Protein AF-A0A8H7VFT2-F1 (afdb_monomer_lite)

Secondary structure (DSSP, 8-state):
---BPPSS--EEEE-------SS---PPPPEEEEEEESB--TT------SS-EE----HHHHHHHHHTT-HHHHHHHHHHHHHHSSPPTT---SEEEEEEGGGPPPEEE-SS-TT-EEEGGGHHHHHHHTT---B--EEEEEE-SHHHHHHHHHHHHHHHHTT---SS-EEEEEETTT---HHHHHHHHHHHHTTTPEEEEEPS---S--S-STTTT----EEEES-SSSIIIIIHHH---TT-EEEE--HHHHHHHHHH-BTT--TTT-EEE-TTSPEEE-

pLDDT: mean 74.73, std 19.16, range [30.73, 96.12]

Radius of gyration: 21.14 Å; chains: 1; bounding box: 62×44×58 Å

Structure (mmCIF, N/CA/C/O backbone):
data_AF-A0A8H7VFT2-F1
#
_entry.id   AF-A0A8H7VFT2-F1
#
loop_
_atom_site.group_PDB
_atom_site.id
_atom_site.type_symbol
_atom_site.label_atom_id
_atom_site.label_alt_id
_atom_site.label_comp_id
_atom_site.label_asym_id
_atom_site.label_entity_id
_atom_site.label_seq_id
_atom_site.pdbx_PDB_ins_code
_atom_site.Cartn_x
_atom_site.Cartn_y
_atom_site.Cartn_z
_atom_site.occupancy
_atom_site.B_iso_or_equiv
_atom_site.auth_seq_id
_atom_site.auth_comp_id
_atom_site.auth_asym_id
_atom_site.auth_atom_id
_atom_site.pdbx_PDB_model_num
ATOM 1 N N . MET A 1 1 ? -0.793 7.544 -10.278 1.00 34.00 1 MET A N 1
ATOM 2 C CA . MET A 1 1 ? 0.253 7.030 -11.181 1.00 34.00 1 MET A CA 1
ATOM 3 C C . MET A 1 1 ? -0.091 5.576 -11.449 1.00 34.00 1 MET A C 1
ATOM 5 O O . MET A 1 1 ? -0.007 4.778 -10.522 1.00 34.00 1 MET A O 1
ATOM 9 N N . SER A 1 2 ? -0.636 5.285 -12.629 1.00 32.16 2 SER A N 1
ATOM 10 C CA . SER A 1 2 ? -0.950 3.928 -13.083 1.00 32.16 2 SER A CA 1
ATOM 11 C C . SER A 1 2 ? 0.337 3.267 -13.574 1.00 32.16 2 SER A C 1
ATOM 13 O O . SER A 1 2 ? 1.076 3.855 -14.363 1.00 32.16 2 SER A O 1
ATOM 15 N N . LEU A 1 3 ? 0.631 2.059 -13.094 1.00 40.06 3 LEU A N 1
ATOM 16 C CA . LEU A 1 3 ? 1.537 1.169 -13.814 1.00 40.06 3 LEU A CA 1
ATOM 17 C C . LEU A 1 3 ? 0.766 0.677 -15.033 1.00 40.06 3 LEU A C 1
ATOM 19 O O . LEU A 1 3 ? -0.214 -0.055 -14.888 1.00 40.06 3 LEU A O 1
ATOM 23 N N . GLN A 1 4 ? 1.164 1.148 -16.207 1.00 36.81 4 GLN A N 1
ATOM 24 C CA . GLN A 1 4 ? 0.699 0.592 -17.466 1.00 36.81 4 GLN A CA 1
ATOM 25 C C . GLN A 1 4 ? 1.713 -0.465 -17.885 1.00 36.81 4 GLN A C 1
ATOM 27 O O . GLN A 1 4 ? 2.907 -0.166 -17.920 1.00 36.81 4 GLN A O 1
ATOM 32 N N . ALA A 1 5 ? 1.256 -1.691 -18.149 1.00 38.59 5 ALA A N 1
ATOM 33 C CA . ALA A 1 5 ? 2.103 -2.666 -18.814 1.00 38.59 5 ALA A CA 1
ATOM 34 C C . ALA A 1 5 ? 2.487 -2.112 -20.188 1.00 38.59 5 ALA A C 1
ATOM 36 O O . ALA A 1 5 ? 1.622 -1.725 -20.974 1.00 38.59 5 ALA A O 1
ATOM 37 N N . THR A 1 6 ? 3.783 -2.048 -20.453 1.00 39.72 6 THR A N 1
ATOM 38 C CA . THR A 1 6 ? 4.303 -2.085 -21.815 1.00 39.72 6 THR A CA 1
ATOM 39 C C . THR A 1 6 ? 4.503 -3.559 -22.171 1.00 39.72 6 THR A C 1
ATOM 41 O O . THR A 1 6 ? 4.786 -4.362 -21.286 1.00 39.72 6 THR A O 1
ATOM 44 N N . ASP A 1 7 ? 4.371 -3.938 -23.444 1.00 35.84 7 ASP A N 1
ATOM 45 C CA . ASP A 1 7 ? 4.526 -5.331 -23.923 1.00 35.84 7 ASP A CA 1
ATOM 46 C C . ASP A 1 7 ? 5.945 -5.922 -23.729 1.00 35.84 7 ASP A C 1
ATOM 48 O O . ASP A 1 7 ? 6.253 -7.022 -24.194 1.00 35.84 7 ASP A O 1
ATOM 52 N N . ASN A 1 8 ? 6.819 -5.216 -23.010 1.00 41.53 8 ASN A N 1
ATOM 53 C CA . ASN A 1 8 ? 8.185 -5.618 -22.723 1.00 41.53 8 ASN A CA 1
ATOM 54 C C . ASN A 1 8 ? 8.254 -6.309 -21.361 1.00 41.53 8 ASN A C 1
ATOM 56 O O . ASN A 1 8 ? 7.542 -5.961 -20.430 1.00 41.53 8 ASN A O 1
ATOM 60 N N . ILE A 1 9 ? 9.117 -7.312 -21.240 1.00 41.84 9 ILE A N 1
ATOM 61 C CA . ILE A 1 9 ? 9.324 -8.092 -20.014 1.00 41.84 9 ILE A CA 1
ATOM 62 C C . ILE A 1 9 ? 9.858 -7.159 -18.916 1.00 41.84 9 ILE A C 1
ATOM 64 O O . ILE A 1 9 ? 10.846 -6.459 -19.124 1.00 41.84 9 ILE A O 1
ATOM 68 N N . ILE A 1 10 ? 9.181 -7.116 -17.763 1.00 55.03 10 ILE A N 1
ATOM 69 C CA . ILE A 1 10 ? 9.343 -6.038 -16.767 1.00 55.03 10 ILE A CA 1
ATOM 70 C C . ILE A 1 10 ? 10.197 -6.475 -15.563 1.00 55.03 10 ILE A C 1
ATOM 72 O O . ILE A 1 10 ? 10.539 -5.651 -14.725 1.00 55.03 10 ILE A O 1
ATOM 76 N N . GLY A 1 11 ? 10.617 -7.736 -15.473 1.00 45.38 11 GLY A N 1
ATOM 77 C CA . GLY A 1 11 ? 11.453 -8.191 -14.363 1.00 45.38 11 GLY A CA 1
ATOM 78 C C . GLY A 1 11 ? 12.382 -9.327 -14.746 1.00 45.38 11 GLY A C 1
ATOM 79 O O . GLY A 1 11 ? 11.899 -10.380 -15.156 1.00 45.38 11 GLY A O 1
ATOM 80 N N . THR A 1 12 ? 13.687 -9.129 -14.554 1.00 46.47 12 THR A N 1
ATOM 81 C CA . THR A 1 12 ? 14.663 -10.222 -14.432 1.00 46.47 12 THR A CA 1
ATOM 82 C C . THR A 1 12 ? 14.981 -10.419 -12.957 1.00 46.47 12 THR A C 1
ATOM 84 O O . THR A 1 12 ? 15.466 -9.492 -12.305 1.00 46.47 12 THR A O 1
ATOM 87 N N . PHE A 1 13 ? 14.733 -11.617 -12.432 1.00 50.97 13 PHE A N 1
ATOM 88 C CA . PHE A 1 13 ? 15.194 -12.002 -11.097 1.00 50.97 13 PHE A CA 1
ATOM 89 C C . PHE A 1 13 ? 16.594 -12.592 -11.190 1.00 50.97 13 PHE A C 1
ATOM 91 O O . PHE A 1 13 ? 16.805 -13.551 -11.931 1.00 50.97 13 PHE A O 1
ATOM 98 N N . LEU A 1 14 ? 17.529 -12.035 -10.421 1.00 40.97 14 LEU A N 1
ATOM 99 C CA . LEU A 1 14 ? 18.865 -12.599 -10.257 1.00 40.97 14 LEU A CA 1
ATOM 100 C C . LEU A 1 14 ? 18.900 -13.401 -8.956 1.00 40.97 14 LEU A C 1
ATOM 102 O O . LEU A 1 14 ? 18.839 -12.842 -7.862 1.00 40.97 14 LEU A O 1
ATOM 106 N N . SER A 1 15 ? 18.999 -14.723 -9.072 1.00 38.75 15 SER A N 1
ATOM 107 C CA . SER A 1 15 ? 19.351 -15.588 -7.946 1.00 38.75 15 SER A CA 1
ATOM 108 C C . SER A 1 15 ? 20.876 -15.585 -7.816 1.00 38.75 15 SER A C 1
ATOM 110 O O . SER A 1 15 ? 21.554 -16.344 -8.509 1.00 38.75 15 SER A O 1
ATOM 112 N N . THR A 1 16 ? 21.425 -14.742 -6.945 1.00 38.25 16 THR A N 1
ATOM 113 C CA . THR A 1 16 ? 22.833 -14.842 -6.536 1.00 38.25 16 THR A CA 1
ATOM 114 C C . THR A 1 16 ? 22.934 -14.730 -5.023 1.00 38.25 16 THR A C 1
ATOM 116 O O . THR A 1 16 ? 22.637 -13.678 -4.457 1.00 38.25 16 THR A O 1
ATOM 119 N N . GLU A 1 17 ? 23.389 -15.800 -4.372 1.00 36.09 17 GLU A N 1
ATOM 120 C CA . GLU A 1 17 ? 23.994 -15.724 -3.042 1.00 36.09 17 GLU A CA 1
ATOM 121 C C . GLU A 1 17 ? 25.297 -14.922 -3.168 1.00 36.09 17 GLU A C 1
ATOM 123 O O . GLU A 1 17 ? 26.368 -15.472 -3.409 1.00 36.09 17 GLU A O 1
ATOM 128 N N . ALA A 1 18 ? 25.215 -13.596 -3.078 1.00 36.22 18 ALA A N 1
ATOM 129 C CA . ALA A 1 18 ? 26.402 -12.754 -3.036 1.00 36.22 18 ALA A CA 1
ATOM 130 C C . ALA A 1 18 ? 26.951 -12.754 -1.601 1.00 36.22 18 ALA A C 1
ATOM 132 O O . ALA A 1 18 ? 26.565 -11.925 -0.777 1.00 36.22 18 ALA A O 1
ATOM 133 N N . LYS A 1 19 ? 27.835 -13.709 -1.286 1.00 34.19 19 LYS A N 1
ATOM 134 C CA . LYS A 1 19 ? 28.824 -13.506 -0.217 1.00 34.19 19 LYS A CA 1
ATOM 135 C C . LYS A 1 19 ? 29.907 -12.560 -0.737 1.00 34.19 19 LYS A C 1
ATOM 137 O O . LYS A 1 19 ? 30.167 -12.520 -1.935 1.00 34.19 19 LYS A O 1
ATOM 142 N N . GLU A 1 20 ? 30.444 -11.756 0.176 1.00 36.47 20 GLU A N 1
ATOM 143 C CA . GLU A 1 20 ? 31.407 -10.674 -0.050 1.00 36.47 20 GLU A CA 1
ATOM 144 C C . GLU A 1 20 ? 32.405 -10.969 -1.177 1.00 36.47 20 GLU A C 1
ATOM 146 O O . GLU A 1 20 ? 33.045 -12.016 -1.204 1.00 36.47 20 GLU A O 1
ATOM 151 N N . ALA A 1 21 ? 32.522 -10.019 -2.106 1.00 38.38 21 ALA A N 1
ATOM 152 C CA . ALA A 1 21 ? 33.364 -10.120 -3.286 1.00 38.38 21 ALA A CA 1
ATOM 153 C C . ALA A 1 21 ? 34.857 -10.197 -2.921 1.00 38.38 21 ALA A C 1
ATOM 155 O O . ALA A 1 21 ? 35.559 -9.189 -2.849 1.00 38.38 21 ALA A O 1
ATOM 156 N N . THR A 1 22 ? 35.360 -11.413 -2.745 1.00 41.16 22 THR A N 1
ATOM 157 C CA . THR A 1 22 ? 36.689 -11.800 -3.221 1.00 41.16 22 THR A CA 1
ATOM 158 C C . THR A 1 22 ? 36.566 -12.232 -4.689 1.00 41.16 22 THR A C 1
ATOM 160 O O . THR A 1 22 ? 35.465 -12.471 -5.173 1.00 41.16 22 THR A O 1
ATOM 163 N N . ASN A 1 23 ? 37.682 -12.273 -5.427 1.00 50.78 23 ASN A N 1
ATOM 164 C CA . ASN A 1 23 ? 37.809 -12.611 -6.862 1.00 50.78 23 ASN A CA 1
ATOM 165 C C . ASN A 1 23 ? 37.340 -14.043 -7.247 1.00 50.78 23 ASN A C 1
ATOM 167 O O . ASN A 1 23 ? 37.914 -14.679 -8.131 1.00 50.78 23 ASN A O 1
ATOM 171 N N . GLU A 1 24 ? 36.333 -14.591 -6.576 1.00 52.06 24 GLU A N 1
ATOM 172 C CA . GLU A 1 24 ? 35.789 -15.914 -6.829 1.00 52.06 24 GLU A CA 1
ATOM 173 C C . GLU A 1 24 ? 34.713 -15.868 -7.916 1.00 52.06 24 GLU A C 1
ATOM 175 O O . GLU A 1 24 ? 33.915 -14.937 -8.033 1.00 52.06 24 GLU A O 1
ATOM 180 N N . SER A 1 25 ? 34.742 -16.896 -8.760 1.00 56.69 25 SER A N 1
ATOM 181 C CA . SER A 1 25 ? 33.876 -17.087 -9.915 1.00 56.69 25 SER A CA 1
ATOM 182 C C . SER A 1 25 ? 32.397 -16.988 -9.538 1.00 56.69 25 SER A C 1
ATOM 184 O O . SER A 1 25 ? 31.840 -17.909 -8.940 1.00 56.69 25 SER A O 1
ATOM 186 N N . ILE A 1 26 ? 31.748 -15.897 -9.940 1.00 63.66 26 ILE A N 1
ATOM 187 C CA . ILE A 1 26 ? 30.292 -15.775 -9.883 1.00 63.66 26 ILE A CA 1
ATOM 188 C C . ILE A 1 26 ? 29.723 -16.780 -10.888 1.00 63.66 26 ILE A C 1
ATOM 190 O O . ILE A 1 26 ? 29.953 -16.660 -12.093 1.00 63.66 26 ILE A O 1
ATOM 194 N N . LEU A 1 27 ? 29.009 -17.797 -10.397 1.00 71.00 27 LEU A N 1
ATOM 195 C CA . LEU A 1 27 ? 28.239 -18.685 -11.266 1.00 71.00 27 LEU A CA 1
ATOM 196 C C . LEU A 1 27 ? 27.225 -17.843 -12.058 1.00 71.00 27 LEU A C 1
ATOM 198 O O . LEU A 1 27 ? 26.608 -16.949 -11.470 1.00 71.00 27 LEU A O 1
ATOM 202 N N . PRO A 1 28 ? 27.034 -18.102 -13.365 1.00 74.62 28 PRO A N 1
ATOM 203 C CA . PRO A 1 28 ? 26.073 -17.350 -14.157 1.00 74.62 28 PRO A CA 1
ATOM 204 C C . PRO A 1 28 ? 24.682 -17.466 -13.513 1.00 74.62 28 PRO A C 1
ATOM 206 O O . PRO A 1 28 ? 24.236 -18.581 -13.218 1.00 74.62 28 PRO A O 1
ATOM 209 N N . PRO A 1 29 ? 24.004 -16.336 -13.249 1.00 77.88 29 PRO A N 1
ATOM 210 C CA . PRO A 1 29 ? 22.706 -16.359 -12.602 1.00 77.88 29 PRO A CA 1
ATOM 211 C C . PRO A 1 29 ? 21.671 -16.972 -13.540 1.00 77.88 29 PRO A C 1
ATOM 213 O O . PRO A 1 29 ? 21.677 -16.712 -14.742 1.00 77.88 29 PRO A O 1
ATOM 216 N N . LYS A 1 30 ? 20.734 -17.730 -12.969 1.00 82.44 30 LYS A N 1
ATOM 217 C CA . LYS A 1 30 ? 19.484 -18.031 -13.667 1.00 82.44 30 LYS A CA 1
ATOM 218 C C . LYS A 1 30 ? 18.644 -16.763 -13.762 1.00 82.44 30 LYS A C 1
ATOM 220 O O . LYS A 1 30 ? 18.561 -16.009 -12.790 1.00 82.44 30 LYS A O 1
ATOM 225 N N . ILE A 1 31 ? 18.012 -16.565 -14.909 1.00 82.81 31 ILE A N 1
ATOM 226 C CA . ILE A 1 31 ? 17.216 -15.394 -15.257 1.00 82.81 31 ILE A CA 1
ATOM 227 C C . ILE A 1 31 ? 15.762 -15.841 -15.406 1.00 82.81 31 ILE A C 1
ATOM 229 O O . ILE A 1 31 ? 15.384 -16.508 -16.369 1.00 82.81 31 ILE A O 1
ATOM 233 N N . ILE A 1 32 ? 14.926 -15.445 -14.447 1.00 85.69 32 ILE A N 1
ATOM 234 C CA . ILE A 1 32 ? 13.471 -15.611 -14.544 1.00 85.69 32 ILE A CA 1
ATOM 235 C C . ILE A 1 32 ? 12.892 -14.329 -15.130 1.00 85.69 32 ILE A C 1
ATOM 237 O O . ILE A 1 32 ? 13.068 -13.260 -14.542 1.00 85.69 32 ILE A O 1
ATOM 241 N N . GLY A 1 33 ? 12.202 -14.447 -16.262 1.00 86.06 33 GLY A N 1
ATOM 242 C CA . GLY A 1 33 ? 11.472 -13.358 -16.894 1.00 86.06 33 GLY A CA 1
ATOM 243 C C . GLY A 1 33 ? 10.053 -13.269 -16.350 1.00 86.06 33 GLY A C 1
ATOM 244 O O . GLY A 1 33 ? 9.342 -14.272 -16.289 1.00 86.06 33 GLY A O 1
ATOM 245 N N . VAL A 1 34 ? 9.615 -12.067 -15.983 1.00 86.38 34 VAL A N 1
ATOM 246 C CA . VAL A 1 34 ? 8.211 -11.796 -15.651 1.00 86.38 34 VAL A CA 1
ATOM 247 C C . VAL A 1 34 ? 7.618 -10.818 -16.652 1.00 86.38 34 VAL A C 1
ATOM 249 O O . VAL A 1 34 ? 8.025 -9.656 -16.733 1.00 86.38 34 VAL A O 1
ATOM 252 N N . ARG A 1 35 ? 6.639 -11.295 -17.421 1.00 84.88 35 ARG A N 1
ATOM 253 C CA . ARG A 1 35 ? 5.872 -10.494 -18.373 1.00 84.88 35 ARG A CA 1
ATOM 254 C C . ARG A 1 35 ? 4.571 -10.051 -17.717 1.00 84.88 35 ARG A C 1
ATOM 256 O O . ARG A 1 35 ? 3.787 -10.878 -17.258 1.00 84.88 35 ARG A O 1
ATOM 263 N N . LEU A 1 36 ? 4.357 -8.742 -17.651 1.00 86.12 36 LEU A N 1
ATOM 264 C CA . LEU A 1 36 ? 3.150 -8.155 -17.077 1.00 86.12 36 LEU A CA 1
ATOM 265 C C . LEU A 1 36 ? 2.211 -7.742 -18.211 1.00 86.12 36 LEU A C 1
ATOM 267 O O . LEU A 1 36 ? 2.645 -7.101 -19.160 1.00 86.12 36 LEU A O 1
ATOM 271 N N . HIS A 1 37 ? 0.931 -8.071 -18.091 1.00 84.75 37 HIS A N 1
ATOM 272 C CA . HIS A 1 37 ? -0.116 -7.696 -19.038 1.00 84.75 37 HIS A CA 1
ATOM 273 C C . HIS A 1 37 ? -1.197 -6.869 -18.336 1.00 84.75 37 HIS A C 1
ATOM 275 O O . HIS A 1 37 ? -1.487 -7.087 -17.161 1.00 84.75 37 HIS A O 1
ATOM 281 N N . GLY A 1 38 ? -1.833 -5.936 -19.047 1.00 86.69 38 GLY A N 1
ATOM 282 C CA . GLY A 1 38 ? -2.921 -5.117 -18.498 1.00 86.69 38 GLY A CA 1
ATOM 283 C C . GLY A 1 38 ? -2.446 -3.970 -17.598 1.00 86.69 38 GLY A C 1
ATOM 284 O O . GLY A 1 38 ? -1.346 -3.446 -17.761 1.00 86.69 38 GLY A O 1
ATOM 285 N N . GLN A 1 39 ? -3.298 -3.512 -16.678 1.00 80.75 39 GLN A N 1
ATOM 286 C CA . GLN A 1 39 ? -2.996 -2.376 -15.800 1.00 80.75 39 GLN A CA 1
ATOM 287 C C . GLN A 1 39 ? -3.528 -2.625 -14.390 1.00 80.75 39 GLN A C 1
ATOM 289 O O . GLN A 1 39 ? -4.610 -3.175 -14.202 1.00 80.75 39 GLN A O 1
ATOM 294 N N . LEU A 1 40 ? -2.783 -2.171 -13.382 1.00 79.25 40 LEU A N 1
ATOM 295 C CA . LEU A 1 40 ? -3.302 -2.155 -12.016 1.00 79.25 40 LEU A CA 1
ATOM 296 C C . LEU A 1 40 ? -4.446 -1.143 -11.906 1.00 79.25 40 LEU A C 1
ATOM 298 O O . LEU A 1 40 ? -4.341 -0.019 -12.405 1.00 79.25 40 LEU A O 1
ATOM 302 N N . SER A 1 41 ? -5.516 -1.520 -11.209 1.00 76.56 41 SER A N 1
ATOM 303 C CA . SER A 1 41 ? -6.694 -0.673 -11.015 1.00 76.56 41 SER A CA 1
ATOM 304 C C . SER A 1 41 ? -7.223 -0.731 -9.578 1.00 76.56 41 SER A C 1
ATOM 306 O O . SER A 1 41 ? -6.870 -1.611 -8.790 1.00 76.56 41 SER A O 1
ATOM 308 N N . GLY A 1 42 ? -8.053 0.252 -9.219 1.00 81.38 42 GLY A N 1
ATOM 309 C CA . GLY A 1 42 ? -8.715 0.319 -7.915 1.00 81.38 42 GLY A CA 1
ATOM 310 C C . GLY A 1 42 ? -7.743 0.415 -6.734 1.00 81.38 42 GLY A C 1
ATOM 311 O O . GLY A 1 42 ? -6.897 1.309 -6.679 1.00 81.38 42 GLY A O 1
ATOM 312 N N . TRP A 1 43 ? -7.905 -0.504 -5.781 1.00 79.19 43 TRP A N 1
ATOM 313 C CA . TRP A 1 43 ? -7.132 -0.585 -4.536 1.00 79.19 43 TRP A CA 1
ATOM 314 C C . TRP A 1 43 ? -5.840 -1.393 -4.661 1.00 79.19 43 TRP A C 1
ATOM 316 O O . TRP A 1 43 ? -5.100 -1.521 -3.686 1.00 79.19 43 TRP A O 1
ATOM 326 N N . THR A 1 44 ? -5.564 -1.967 -5.832 1.00 78.25 44 THR A N 1
ATOM 327 C CA . THR A 1 44 ? -4.385 -2.805 -6.021 1.00 78.25 44 THR A CA 1
ATOM 328 C C . THR A 1 44 ? -3.145 -1.937 -6.181 1.00 78.25 44 THR A C 1
ATOM 330 O O . THR A 1 44 ? -3.086 -1.036 -7.020 1.00 78.25 44 THR A O 1
ATOM 333 N N . THR A 1 45 ? -2.122 -2.223 -5.379 1.00 70.62 45 THR A N 1
ATOM 334 C CA . THR A 1 45 ? -0.891 -1.437 -5.351 1.00 70.62 45 THR A CA 1
ATOM 335 C C . THR A 1 45 ? 0.339 -2.315 -5.488 1.00 70.62 45 THR A C 1
ATOM 337 O O . THR A 1 45 ? 0.377 -3.384 -4.878 1.00 70.62 45 THR A O 1
ATOM 340 N N . PRO A 1 46 ? 1.382 -1.847 -6.191 1.00 69.00 46 PRO A N 1
ATOM 341 C CA . PRO A 1 46 ? 2.669 -2.522 -6.182 1.00 69.00 46 PRO A CA 1
ATOM 342 C C . PRO A 1 46 ? 3.214 -2.538 -4.760 1.00 69.00 46 PRO A C 1
ATOM 344 O O . PRO A 1 46 ? 3.299 -1.490 -4.118 1.00 69.00 46 PRO A O 1
ATOM 347 N N . LYS A 1 47 ? 3.596 -3.719 -4.288 1.00 63.41 47 LYS A N 1
ATOM 348 C CA . LYS A 1 47 ? 4.351 -3.888 -3.054 1.00 63.41 47 LYS A CA 1
ATOM 349 C C . LYS A 1 47 ? 5.571 -4.732 -3.382 1.00 63.41 47 LYS A C 1
ATOM 351 O O . LYS A 1 47 ? 5.432 -5.833 -3.906 1.00 63.41 47 LYS A O 1
ATOM 356 N N . GLY A 1 48 ? 6.755 -4.173 -3.156 1.00 50.72 48 GLY A N 1
ATOM 357 C CA . GLY A 1 48 ? 8.007 -4.877 -3.397 1.00 50.72 48 GLY A CA 1
ATOM 358 C C . GLY A 1 48 ? 8.279 -5.881 -2.283 1.00 50.72 48 GLY A C 1
ATOM 359 O O . GLY A 1 48 ? 8.144 -5.547 -1.107 1.00 50.72 48 GLY A O 1
ATOM 360 N N . ASN A 1 49 ? 8.694 -7.085 -2.661 1.00 45.12 49 ASN A N 1
ATOM 361 C CA . ASN A 1 49 ? 9.436 -7.973 -1.772 1.00 45.12 49 ASN A CA 1
ATOM 362 C C . ASN A 1 49 ? 10.933 -7.756 -2.047 1.00 45.12 49 ASN A C 1
ATOM 364 O O . ASN A 1 49 ? 11.299 -7.425 -3.174 1.00 45.12 49 ASN A O 1
ATOM 368 N N . ASN A 1 50 ? 11.786 -7.927 -1.033 1.00 44.69 50 ASN A N 1
ATOM 369 C CA . ASN A 1 50 ? 13.241 -7.719 -1.103 1.00 44.69 50 ASN A CA 1
ATOM 370 C C . ASN A 1 50 ? 13.942 -8.800 -1.949 1.00 44.69 50 ASN A C 1
ATOM 372 O O . ASN A 1 50 ? 14.718 -9.598 -1.432 1.00 44.69 50 ASN A O 1
ATOM 376 N N . ILE A 1 51 ? 13.648 -8.854 -3.244 1.00 50.78 51 ILE A N 1
ATOM 377 C CA . ILE A 1 51 ? 14.360 -9.687 -4.209 1.00 50.78 51 ILE A CA 1
ATOM 378 C C . ILE A 1 51 ? 14.987 -8.750 -5.238 1.00 50.78 51 ILE A C 1
ATOM 380 O O . ILE A 1 51 ? 14.341 -7.807 -5.697 1.00 50.78 51 ILE A O 1
ATOM 384 N N . SER A 1 52 ? 16.248 -9.001 -5.589 1.00 60.91 52 SER A N 1
ATOM 385 C CA . SER A 1 52 ? 16.956 -8.268 -6.638 1.00 60.91 52 SER A CA 1
ATOM 386 C C . SER A 1 52 ? 16.251 -8.468 -7.981 1.00 60.91 52 SER A C 1
ATOM 388 O O . SER A 1 52 ? 16.371 -9.523 -8.608 1.00 60.91 52 SER A O 1
ATOM 390 N N . ALA A 1 53 ? 15.497 -7.452 -8.397 1.00 70.12 53 ALA A N 1
ATOM 391 C CA . ALA A 1 53 ? 14.757 -7.413 -9.650 1.00 70.12 53 ALA A CA 1
ATOM 392 C C . ALA A 1 53 ? 15.260 -6.256 -10.520 1.00 70.12 53 ALA A C 1
ATOM 394 O O . ALA A 1 53 ? 15.440 -5.136 -10.040 1.00 70.12 53 ALA A O 1
ATOM 395 N N . LEU A 1 54 ? 15.473 -6.532 -11.805 1.00 81.62 54 LEU A N 1
ATOM 396 C CA . LEU A 1 54 ? 15.835 -5.530 -12.806 1.00 81.62 54 LEU A CA 1
ATOM 397 C C . LEU A 1 54 ? 14.614 -5.169 -13.647 1.00 81.62 54 LEU A C 1
ATOM 399 O O . LEU A 1 54 ? 13.971 -6.058 -14.202 1.00 81.62 54 LEU A O 1
ATOM 403 N N . PHE A 1 55 ? 14.345 -3.871 -13.760 1.00 84.62 55 PHE A N 1
ATOM 40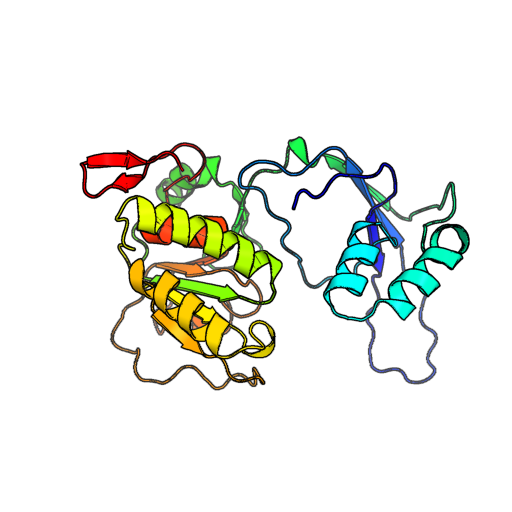4 C CA . PHE A 1 55 ? 13.292 -3.308 -14.600 1.00 84.62 55 PHE A CA 1
ATOM 405 C C . PHE A 1 55 ? 13.940 -2.563 -15.775 1.00 84.62 55 PHE A C 1
ATOM 407 O O . PHE A 1 55 ? 14.910 -1.831 -15.544 1.00 84.62 55 PHE A O 1
ATOM 414 N N . PRO A 1 56 ? 13.437 -2.716 -17.014 1.00 87.00 56 PRO A N 1
ATOM 415 C CA . PRO A 1 56 ? 13.966 -1.988 -18.160 1.00 87.00 56 PRO A CA 1
ATOM 416 C C . PRO A 1 56 ? 13.796 -0.476 -17.981 1.00 87.00 56 PRO A C 1
ATOM 418 O O . PRO A 1 56 ? 12.941 0.002 -17.226 1.00 87.00 56 PRO A O 1
ATOM 421 N N . PHE A 1 57 ? 14.608 0.300 -18.696 1.00 88.88 57 PHE A N 1
ATOM 422 C CA . PHE A 1 57 ? 14.434 1.747 -18.710 1.00 88.88 57 PHE A CA 1
ATOM 423 C C . PHE A 1 57 ? 13.107 2.102 -19.391 1.00 88.88 57 PHE A C 1
ATOM 425 O O . PHE A 1 57 ? 12.785 1.593 -20.456 1.00 88.88 57 PHE A O 1
ATOM 432 N N . THR A 1 58 ? 12.312 2.971 -18.778 1.00 89.88 58 THR A N 1
ATOM 433 C CA . THR A 1 58 ? 11.015 3.397 -19.325 1.00 89.88 58 THR A CA 1
ATOM 434 C C . THR A 1 58 ? 10.854 4.904 -19.187 1.00 89.88 58 THR A C 1
ATOM 436 O O . THR A 1 58 ? 11.592 5.553 -18.438 1.00 89.88 58 THR A O 1
ATOM 439 N N . ASP A 1 59 ? 9.819 5.464 -19.813 1.00 89.25 59 ASP A N 1
ATOM 440 C CA . ASP A 1 59 ? 9.421 6.860 -19.601 1.00 89.25 59 ASP A CA 1
ATOM 441 C C . ASP A 1 59 ? 9.150 7.170 -18.122 1.00 89.25 59 ASP A C 1
ATOM 443 O O . ASP A 1 59 ? 9.376 8.289 -17.657 1.00 89.25 59 ASP A O 1
ATOM 447 N N . GLN A 1 60 ? 8.692 6.185 -17.340 1.00 85.50 60 GLN A N 1
ATOM 448 C CA . GLN A 1 60 ? 8.521 6.355 -15.896 1.00 85.50 60 GLN A CA 1
ATOM 449 C C . GLN A 1 60 ? 9.873 6.535 -15.197 1.00 85.50 60 GLN A C 1
ATOM 451 O O . GLN A 1 60 ? 10.008 7.436 -14.367 1.00 85.50 60 GLN A O 1
ATOM 456 N N . THR A 1 61 ? 10.883 5.747 -15.577 1.00 87.88 61 THR A N 1
ATOM 457 C CA . THR A 1 61 ? 12.265 5.897 -15.096 1.00 87.88 61 THR A CA 1
ATOM 458 C C . THR A 1 61 ? 12.832 7.265 -15.480 1.00 87.88 61 THR A C 1
ATOM 460 O O . THR A 1 61 ? 13.376 7.967 -14.626 1.00 87.88 61 THR A O 1
ATOM 463 N N . PHE A 1 62 ? 12.640 7.699 -16.730 1.00 91.31 62 PHE A N 1
ATOM 464 C CA . PHE A 1 62 ? 13.058 9.022 -17.203 1.00 91.31 62 PHE A CA 1
ATOM 465 C C . PHE A 1 62 ? 12.429 10.157 -16.379 1.00 91.31 62 PHE A C 1
ATOM 467 O O . PHE A 1 62 ? 13.127 11.047 -15.880 1.00 91.31 62 PHE A O 1
ATOM 474 N N . ASN A 1 63 ? 11.108 10.110 -16.189 1.00 87.69 63 ASN A N 1
ATOM 475 C CA . ASN A 1 63 ? 10.367 11.110 -15.423 1.00 87.69 63 ASN A CA 1
ATOM 476 C C . ASN A 1 63 ? 10.789 11.125 -13.947 1.00 87.69 63 ASN A C 1
ATOM 478 O O . ASN A 1 63 ? 10.938 12.193 -13.346 1.00 87.69 63 ASN A O 1
ATOM 482 N N . TYR A 1 64 ? 11.036 9.954 -13.359 1.00 85.50 64 TYR A N 1
ATOM 483 C CA . TYR A 1 64 ? 11.538 9.843 -11.994 1.00 85.50 64 TYR A CA 1
ATOM 484 C C . TYR A 1 64 ? 12.922 10.498 -11.838 1.00 85.50 64 TYR A C 1
ATOM 486 O O . TYR A 1 64 ? 13.126 11.321 -10.942 1.00 85.50 64 TYR A O 1
ATOM 494 N N . LEU A 1 65 ? 13.861 10.220 -12.747 1.00 89.38 65 LEU A N 1
ATOM 495 C CA . LEU A 1 65 ? 15.188 10.844 -12.730 1.00 89.38 65 LEU A CA 1
ATOM 496 C C . LEU A 1 65 ? 15.108 12.368 -12.910 1.00 89.38 65 LEU A C 1
ATOM 498 O O . LEU A 1 65 ? 15.766 13.115 -12.187 1.00 89.38 65 LEU A O 1
ATOM 502 N N . CYS A 1 66 ? 14.246 12.858 -13.803 1.00 88.12 66 CYS A N 1
ATOM 503 C CA . CYS A 1 66 ? 14.041 14.297 -13.978 1.00 88.12 66 CYS A CA 1
ATOM 504 C C . CYS A 1 66 ? 13.485 14.971 -12.714 1.00 88.12 66 CYS A C 1
ATOM 506 O O . CYS A 1 66 ? 13.977 16.024 -12.308 1.00 88.12 66 CYS A O 1
ATOM 508 N N . THR A 1 67 ? 12.479 14.369 -12.075 1.00 82.38 67 THR A N 1
ATOM 509 C CA . THR A 1 67 ? 11.825 14.941 -10.881 1.00 82.38 67 THR A CA 1
ATOM 510 C C . THR A 1 67 ? 12.697 14.884 -9.627 1.00 82.38 67 THR A C 1
ATOM 512 O O . THR A 1 67 ? 12.493 15.666 -8.700 1.00 82.38 67 THR A O 1
ATOM 515 N N . THR A 1 68 ? 13.700 14.008 -9.607 1.00 80.88 68 THR A N 1
ATOM 516 C CA . THR A 1 68 ? 14.698 13.906 -8.531 1.00 80.88 68 THR A CA 1
ATOM 517 C C . THR A 1 68 ? 15.965 14.725 -8.797 1.00 80.88 68 THR A C 1
ATOM 519 O O . THR A 1 68 ? 16.935 14.616 -8.052 1.00 80.88 68 THR A O 1
ATOM 522 N N . GLY A 1 69 ? 15.965 15.578 -9.830 1.00 85.50 69 GLY A N 1
ATOM 523 C CA . GLY A 1 69 ? 17.080 16.478 -10.143 1.00 85.50 69 GLY A CA 1
ATOM 524 C C . GLY A 1 69 ? 18.211 15.841 -10.956 1.00 85.50 69 GLY A C 1
ATOM 525 O O . GLY A 1 69 ? 19.193 16.510 -11.261 1.00 85.50 69 GLY A O 1
ATOM 526 N N . GLN A 1 70 ? 18.071 14.583 -11.378 1.00 91.75 70 GLN A N 1
ATOM 527 C CA . GLN A 1 70 ? 19.065 13.834 -12.159 1.00 91.75 70 GLN A CA 1
ATOM 528 C C . GLN A 1 70 ? 18.795 13.933 -13.665 1.00 91.75 70 GLN A C 1
ATOM 530 O O . GLN A 1 70 ? 18.843 12.954 -14.408 1.00 91.75 70 GLN A O 1
ATOM 535 N N . ARG A 1 71 ? 18.476 15.141 -14.134 1.00 94.69 71 ARG A N 1
ATOM 536 C CA . ARG A 1 71 ? 18.008 15.364 -15.506 1.00 94.69 71 ARG A CA 1
ATOM 537 C C . ARG A 1 71 ? 19.048 14.974 -16.560 1.00 94.69 71 ARG A C 1
ATOM 539 O O . ARG A 1 71 ? 18.692 14.339 -17.543 1.00 94.69 71 ARG A O 1
ATOM 546 N N . SER A 1 72 ? 20.320 15.315 -16.356 1.00 95.31 72 SER A N 1
ATOM 547 C CA . SER A 1 72 ? 21.404 14.946 -17.281 1.00 95.31 72 SER A CA 1
ATOM 548 C C . SER A 1 72 ? 21.538 13.429 -17.438 1.00 95.31 72 SER A C 1
ATOM 550 O O . SER A 1 72 ? 21.653 12.945 -18.562 1.00 95.31 72 SER A O 1
ATOM 552 N N . LEU A 1 73 ? 21.443 12.681 -16.333 1.00 94.50 73 LEU A N 1
ATOM 553 C CA . LEU A 1 73 ? 21.445 11.218 -16.344 1.00 94.50 73 LEU A CA 1
ATOM 554 C C . LEU A 1 73 ? 20.228 10.662 -17.088 1.00 94.50 73 LEU A C 1
ATOM 556 O O .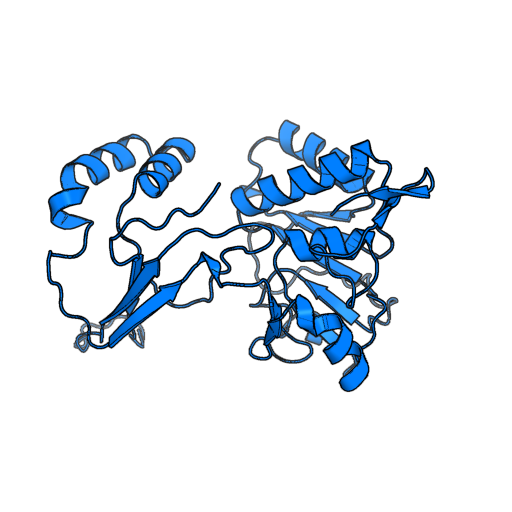 LEU A 1 73 ? 20.381 9.739 -17.879 1.00 94.50 73 LEU A O 1
ATOM 560 N N . ALA A 1 74 ? 19.041 11.242 -16.879 1.00 94.62 74 ALA A N 1
ATOM 561 C CA . ALA A 1 74 ? 17.823 10.825 -17.572 1.00 94.62 74 ALA A CA 1
ATOM 562 C C . ALA A 1 74 ? 17.981 10.901 -19.099 1.00 94.62 74 ALA A C 1
ATOM 564 O O . ALA A 1 74 ? 17.671 9.941 -19.801 1.00 94.62 74 ALA A O 1
ATOM 565 N N . TYR A 1 75 ? 18.513 12.017 -19.609 1.00 96.00 75 TYR A N 1
ATOM 566 C CA . TYR A 1 75 ? 18.757 12.195 -21.043 1.00 96.00 75 TYR A CA 1
ATOM 567 C C . TYR A 1 75 ? 19.869 11.284 -21.570 1.00 96.00 75 TYR A C 1
ATOM 569 O O . TYR A 1 75 ? 19.709 10.702 -22.639 1.00 96.00 75 TYR A O 1
ATOM 577 N N . ALA A 1 76 ? 20.967 11.123 -20.826 1.00 96.12 76 ALA A N 1
ATOM 578 C CA . ALA A 1 76 ? 22.050 10.225 -21.220 1.00 96.12 76 ALA A CA 1
ATOM 579 C C . ALA A 1 76 ? 21.578 8.763 -21.299 1.00 96.12 76 ALA A C 1
ATOM 581 O O . ALA A 1 76 ? 21.841 8.091 -22.291 1.00 96.12 76 ALA A O 1
ATOM 582 N N . ALA A 1 77 ? 20.832 8.293 -20.293 1.00 95.00 77 ALA A N 1
ATOM 583 C CA . ALA A 1 77 ? 20.243 6.956 -20.277 1.00 95.00 77 ALA A CA 1
ATOM 584 C C . ALA A 1 77 ? 19.231 6.772 -21.416 1.00 95.00 77 ALA A C 1
ATOM 586 O O . ALA A 1 77 ? 19.272 5.763 -22.111 1.00 95.00 77 ALA A O 1
ATOM 587 N N . SER A 1 78 ? 18.376 7.771 -21.664 1.00 94.88 78 SER A N 1
ATOM 588 C CA . SER A 1 78 ? 17.416 7.739 -22.771 1.00 94.88 78 SER A CA 1
ATOM 589 C C . SER A 1 78 ? 18.092 7.606 -24.137 1.00 94.88 78 SER A C 1
ATOM 591 O O . SER A 1 78 ? 17.556 6.920 -24.997 1.00 94.88 78 SER A O 1
ATOM 593 N N . ALA A 1 79 ? 19.261 8.223 -24.341 1.00 95.56 79 ALA A N 1
ATOM 594 C CA . ALA A 1 79 ? 19.988 8.155 -25.610 1.00 95.56 79 ALA A CA 1
ATOM 595 C C . ALA A 1 79 ? 20.559 6.759 -25.918 1.00 95.56 79 ALA A C 1
ATOM 597 O O . ALA A 1 79 ? 20.850 6.461 -27.073 1.00 95.56 79 ALA A O 1
ATOM 598 N N . ILE A 1 80 ? 20.727 5.915 -24.895 1.00 94.88 80 ILE A N 1
ATOM 599 C CA . ILE A 1 80 ? 21.260 4.551 -25.020 1.00 94.88 80 ILE A CA 1
ATOM 600 C C . ILE A 1 80 ? 20.215 3.471 -24.708 1.00 94.88 80 ILE A C 1
ATOM 602 O O . ILE A 1 80 ? 20.546 2.284 -24.703 1.00 94.88 80 ILE A O 1
ATOM 606 N N . ALA A 1 81 ? 18.975 3.871 -24.409 1.00 91.62 81 ALA A N 1
ATOM 607 C CA . ALA A 1 81 ? 17.976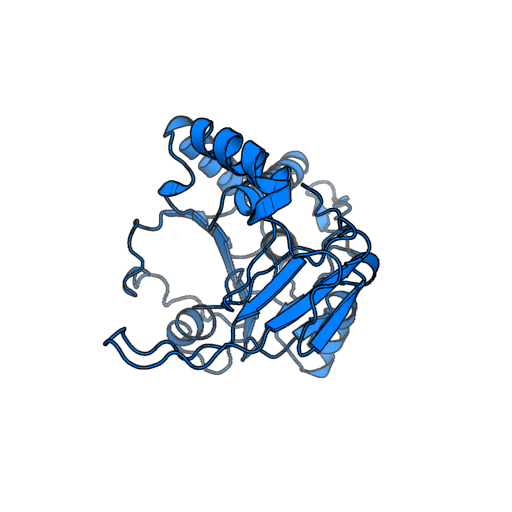 2.990 -23.820 1.00 91.62 81 ALA A CA 1
ATOM 608 C C . ALA A 1 81 ? 17.639 1.807 -24.728 1.00 91.62 81 ALA A C 1
ATOM 610 O O . ALA A 1 81 ? 17.691 0.669 -24.268 1.00 91.62 81 ALA A O 1
ATOM 611 N N . ASP A 1 82 ? 17.388 2.075 -26.010 1.00 86.94 82 ASP A N 1
ATOM 612 C CA . ASP A 1 82 ? 16.998 1.063 -26.999 1.00 86.94 82 ASP A CA 1
ATOM 613 C C . ASP A 1 82 ? 18.104 0.041 -27.297 1.00 86.94 82 ASP A C 1
ATOM 615 O O . ASP A 1 82 ? 17.823 -1.030 -27.824 1.00 86.94 82 ASP A O 1
ATOM 619 N N . VAL A 1 83 ? 19.360 0.367 -26.968 1.00 87.69 83 VAL A N 1
ATOM 620 C CA . VAL A 1 83 ? 20.526 -0.481 -27.261 1.00 87.69 83 VAL A CA 1
ATOM 621 C C . VAL A 1 83 ? 20.985 -1.264 -26.034 1.00 87.69 83 VAL A C 1
ATOM 623 O O . VAL A 1 83 ? 21.390 -2.411 -26.167 1.00 87.69 83 VAL A O 1
ATOM 626 N N . TYR A 1 84 ? 20.959 -0.652 -24.846 1.00 89.62 84 TYR A N 1
ATOM 627 C CA . TYR A 1 84 ? 21.605 -1.223 -23.656 1.00 89.62 84 TYR A CA 1
ATOM 628 C C . TYR A 1 84 ? 20.697 -1.358 -22.433 1.00 89.62 84 TYR A C 1
ATOM 630 O O . TYR A 1 84 ? 21.079 -2.031 -21.478 1.00 89.62 84 TYR A O 1
ATOM 638 N N . LEU A 1 85 ? 19.532 -0.701 -22.407 1.00 91.44 85 LEU A N 1
ATOM 639 C CA . LEU A 1 85 ? 18.657 -0.660 -21.224 1.00 91.44 85 LEU A CA 1
ATOM 640 C C . LEU A 1 85 ? 17.298 -1.337 -21.456 1.00 91.44 85 LEU A C 1
ATOM 642 O O . LEU A 1 85 ? 16.373 -1.160 -20.656 1.00 91.44 85 LEU A O 1
ATOM 646 N N . GLN A 1 86 ? 17.195 -2.112 -22.535 1.00 88.25 86 GLN A N 1
ATOM 647 C CA . GLN A 1 86 ? 16.101 -3.029 -22.835 1.00 88.25 86 GLN A CA 1
ATOM 648 C C . GLN A 1 86 ? 16.638 -4.462 -22.912 1.00 88.25 86 GLN A C 1
ATOM 650 O O . GLN A 1 86 ? 17.815 -4.653 -23.220 1.00 88.25 86 GLN A O 1
ATOM 655 N N . PRO A 1 87 ? 15.801 -5.478 -22.646 1.00 85.81 87 PRO A N 1
ATOM 656 C CA . PRO A 1 87 ? 16.144 -6.841 -23.018 1.00 85.81 87 PRO A CA 1
ATOM 657 C C . PRO A 1 87 ? 16.258 -6.965 -24.543 1.00 85.81 87 PRO A C 1
ATOM 659 O O . PRO A 1 87 ? 15.460 -6.379 -25.278 1.00 85.81 87 PRO A O 1
ATOM 662 N N . ASP A 1 88 ? 17.208 -7.779 -25.005 1.00 85.94 88 ASP A N 1
ATOM 663 C CA . ASP A 1 88 ? 17.335 -8.108 -26.423 1.00 85.94 88 ASP A CA 1
ATOM 664 C C . ASP A 1 88 ? 16.041 -8.737 -26.958 1.00 85.94 88 ASP A C 1
ATOM 666 O O . ASP A 1 88 ? 15.353 -9.513 -26.279 1.00 85.94 88 ASP A O 1
ATOM 670 N N . GLN A 1 89 ? 15.713 -8.438 -28.214 1.00 83.31 89 GLN A N 1
ATOM 671 C CA . GLN A 1 89 ? 14.568 -9.054 -28.870 1.00 83.31 89 GLN A CA 1
ATOM 672 C C . GLN A 1 89 ? 14.759 -10.577 -28.931 1.00 83.31 89 GLN A C 1
ATOM 674 O O . GLN A 1 89 ? 15.738 -11.074 -29.483 1.00 83.31 89 GLN A O 1
ATOM 679 N N . GLY A 1 90 ? 13.802 -11.328 -28.383 1.00 83.38 90 GLY A N 1
ATOM 680 C CA . GLY A 1 90 ? 13.883 -12.791 -28.332 1.00 83.38 90 GLY A CA 1
ATOM 681 C C . GLY A 1 90 ? 14.816 -13.339 -27.247 1.00 83.38 90 GLY A C 1
ATOM 682 O O . GLY A 1 90 ? 15.173 -14.513 -27.320 1.00 83.38 90 GLY A O 1
ATOM 683 N N . ALA A 1 91 ? 15.192 -12.526 -26.250 1.00 85.69 91 ALA A N 1
ATOM 684 C CA . ALA A 1 91 ? 15.930 -12.990 -25.079 1.00 85.69 91 ALA A CA 1
ATOM 685 C C . ALA A 1 91 ? 15.288 -14.250 -24.467 1.00 85.69 91 ALA A C 1
ATOM 687 O O . ALA A 1 91 ? 14.068 -14.339 -24.297 1.00 85.69 91 ALA A O 1
ATOM 688 N N . ILE A 1 92 ? 16.133 -15.230 -24.147 1.00 85.12 92 ILE A N 1
ATOM 689 C CA . ILE A 1 92 ? 15.725 -16.511 -23.572 1.00 85.12 92 ILE A CA 1
ATOM 690 C C . ILE A 1 92 ? 15.843 -16.414 -22.053 1.00 85.12 92 ILE A C 1
ATOM 692 O O . ILE A 1 92 ? 16.874 -16.002 -21.526 1.00 85.12 92 ILE A O 1
ATOM 696 N N . TYR A 1 93 ? 14.784 -16.822 -21.363 1.00 87.44 93 TYR A N 1
ATOM 697 C CA . TYR A 1 93 ? 14.710 -16.869 -19.907 1.00 87.44 93 TYR A CA 1
ATOM 698 C C . TYR A 1 93 ? 14.655 -18.330 -19.458 1.00 87.44 93 TYR A C 1
ATOM 700 O O . TYR A 1 93 ? 14.008 -19.145 -20.117 1.00 87.44 93 TYR A O 1
ATOM 708 N N . ASP A 1 94 ? 15.282 -18.660 -18.326 1.00 88.44 94 ASP A N 1
ATOM 709 C CA . ASP A 1 94 ? 15.202 -20.005 -17.733 1.00 88.44 94 ASP A CA 1
ATOM 710 C C . ASP A 1 94 ? 13.759 -20.374 -17.372 1.00 88.44 94 ASP A C 1
ATOM 712 O O . ASP A 1 94 ? 13.360 -21.537 -17.417 1.00 88.44 94 ASP A O 1
ATOM 716 N N . ASN A 1 95 ? 12.976 -19.365 -16.992 1.00 86.81 95 ASN A N 1
ATOM 717 C CA . ASN A 1 95 ? 11.548 -19.480 -16.773 1.00 86.81 95 ASN A CA 1
ATOM 718 C C . ASN A 1 95 ? 10.864 -18.167 -17.164 1.00 86.81 95 ASN A C 1
ATOM 720 O O . ASN A 1 95 ? 11.404 -17.090 -16.907 1.00 86.81 95 ASN A O 1
ATOM 724 N N . LEU A 1 96 ? 9.676 -18.259 -17.757 1.00 87.25 96 LEU A N 1
ATOM 725 C CA . LEU A 1 96 ? 8.858 -17.113 -18.133 1.00 87.25 96 LEU A CA 1
ATOM 726 C C . LEU A 1 96 ? 7.518 -17.196 -17.405 1.00 87.25 96 LEU A C 1
ATOM 728 O O . LEU A 1 96 ? 6.745 -18.129 -17.609 1.00 87.25 96 LEU A O 1
ATOM 732 N N . ILE A 1 97 ? 7.248 -16.204 -16.563 1.00 87.12 97 ILE A N 1
ATOM 733 C CA . ILE A 1 97 ? 5.995 -16.083 -15.819 1.00 87.12 97 ILE A CA 1
ATOM 734 C C . ILE A 1 97 ? 5.195 -14.939 -16.431 1.00 87.12 97 ILE A C 1
ATOM 736 O O . ILE A 1 97 ? 5.671 -13.805 -16.495 1.00 87.12 97 ILE A O 1
ATOM 740 N N . GLU A 1 98 ? 3.967 -15.222 -16.848 1.00 86.81 98 GLU A N 1
ATOM 741 C CA . GLU A 1 98 ? 3.042 -14.212 -17.360 1.00 86.81 98 GLU A CA 1
ATOM 742 C C . GLU A 1 98 ? 2.017 -13.846 -16.285 1.00 86.81 98 GLU A C 1
ATOM 744 O O . GLU A 1 98 ? 1.399 -14.716 -15.668 1.00 86.81 98 GLU A O 1
ATOM 749 N N . VAL A 1 99 ? 1.845 -12.548 -16.037 1.00 85.12 99 VAL A N 1
ATOM 750 C CA . VAL A 1 99 ? 0.979 -12.028 -14.974 1.00 85.12 99 VAL A CA 1
ATOM 751 C C . VAL A 1 99 ? -0.026 -11.045 -15.558 1.00 85.12 99 VAL A C 1
ATOM 753 O O . VAL A 1 99 ? 0.349 -10.009 -16.105 1.00 85.12 99 VAL A O 1
ATOM 756 N N . GLN A 1 100 ? -1.314 -11.337 -15.384 1.00 87.12 100 GLN A N 1
ATOM 757 C CA . GLN A 1 100 ? -2.408 -10.432 -15.734 1.00 87.12 100 GLN A CA 1
ATOM 758 C C . GLN A 1 100 ? -2.678 -9.457 -14.582 1.00 87.12 100 GLN A C 1
ATOM 760 O O . GLN A 1 100 ? -3.236 -9.830 -13.553 1.00 87.12 100 GLN A O 1
ATOM 765 N N . LEU A 1 101 ? -2.287 -8.190 -14.747 1.00 83.44 101 LEU A N 1
ATOM 766 C CA . LEU A 1 101 ? -2.433 -7.139 -13.732 1.00 83.44 101 LEU A CA 1
ATOM 767 C C . LEU A 1 101 ? -3.897 -6.790 -13.439 1.00 83.44 101 LEU A C 1
ATOM 769 O O . LEU A 1 101 ? -4.210 -6.395 -12.317 1.00 83.44 101 LEU A O 1
ATOM 773 N N . ASN A 1 102 ? -4.784 -6.965 -14.423 1.00 82.88 102 ASN A N 1
ATOM 774 C CA . ASN A 1 102 ? -6.220 -6.703 -14.279 1.00 82.88 102 ASN A CA 1
ATOM 775 C C . ASN A 1 102 ? -6.880 -7.627 -13.241 1.00 82.88 102 ASN A C 1
ATOM 777 O O . ASN A 1 102 ? -7.856 -7.237 -12.605 1.00 82.88 102 ASN A O 1
ATOM 781 N N . ASP A 1 103 ? -6.322 -8.825 -13.053 1.00 83.12 103 ASP A N 1
ATOM 782 C CA . ASP A 1 103 ? -6.875 -9.856 -12.172 1.00 83.12 103 ASP A CA 1
ATOM 783 C C . ASP A 1 103 ? -6.288 -9.782 -10.752 1.00 83.12 103 ASP A C 1
ATOM 785 O O . ASP A 1 103 ? -6.718 -10.504 -9.845 1.00 83.12 103 ASP A O 1
ATOM 789 N N . ILE A 1 104 ? -5.296 -8.910 -10.529 1.00 82.75 104 ILE A N 1
ATOM 790 C CA . ILE A 1 104 ? -4.647 -8.773 -9.227 1.00 82.75 104 ILE A CA 1
ATOM 791 C C . ILE A 1 104 ? -5.573 -8.025 -8.274 1.00 82.75 104 ILE A C 1
ATOM 793 O O . ILE A 1 104 ? -5.880 -6.843 -8.445 1.00 82.75 104 ILE A O 1
ATOM 797 N N . GLN A 1 105 ? -5.951 -8.719 -7.205 1.00 82.31 105 GLN A N 1
ATOM 798 C CA . GLN A 1 105 ? -6.696 -8.160 -6.085 1.00 82.31 105 GLN A CA 1
ATOM 799 C C . GLN A 1 105 ? -5.751 -7.705 -4.966 1.00 82.31 105 GLN A C 1
ATOM 801 O O . GLN A 1 105 ? -4.629 -8.204 -4.872 1.00 82.31 105 GLN A O 1
ATOM 806 N N . PRO A 1 106 ? -6.182 -6.790 -4.085 1.00 85.69 106 PRO A N 1
ATOM 807 C CA . PRO A 1 106 ? -5.401 -6.437 -2.911 1.00 85.69 106 PRO A CA 1
ATOM 808 C C . PRO A 1 106 ? -5.367 -7.572 -1.877 1.00 85.69 106 PRO A C 1
ATOM 810 O O . PRO A 1 106 ? -6.332 -8.329 -1.722 1.00 85.69 106 PRO A O 1
ATOM 813 N N . TYR A 1 107 ? -4.260 -7.650 -1.138 1.00 86.88 107 TYR A N 1
ATOM 814 C CA . TYR A 1 107 ? -4.008 -8.663 -0.112 1.00 86.88 107 TYR A CA 1
ATOM 815 C C . TYR A 1 107 ? -3.625 -8.025 1.225 1.00 86.88 107 TYR A C 1
ATOM 817 O O . TYR A 1 107 ? -3.041 -6.939 1.267 1.00 86.88 107 TYR A O 1
ATOM 825 N N . ILE A 1 108 ? -3.901 -8.755 2.303 1.00 87.94 108 ILE A N 1
ATOM 826 C CA . ILE A 1 108 ? -3.377 -8.510 3.645 1.00 87.94 108 ILE A CA 1
ATOM 827 C C . ILE A 1 108 ? -2.519 -9.706 4.055 1.00 87.94 108 ILE A C 1
ATOM 829 O O . I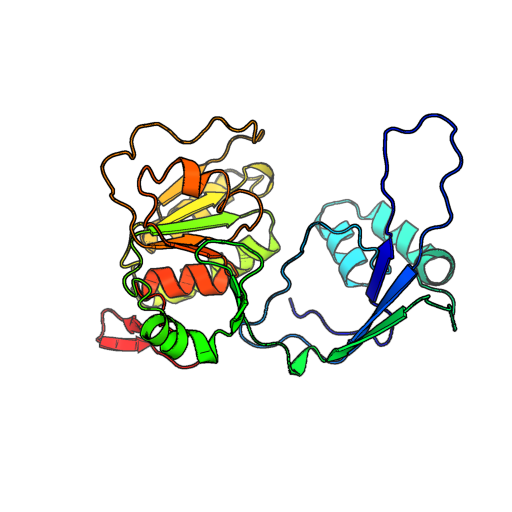LE A 1 108 ? -2.916 -10.856 3.867 1.00 87.94 108 ILE A O 1
ATOM 833 N N . HIS A 1 109 ? -1.335 -9.423 4.590 1.00 86.81 109 HIS A N 1
ATOM 834 C CA . HIS A 1 109 ? -0.405 -10.411 5.125 1.00 86.81 109 HIS A CA 1
ATOM 835 C C . HIS A 1 109 ? -0.590 -10.569 6.638 1.00 86.81 109 HIS A C 1
ATOM 837 O O . HIS A 1 109 ? -0.930 -9.586 7.289 1.00 86.81 109 HIS A O 1
ATOM 843 N N . GLY A 1 110 ? -0.301 -11.741 7.207 1.00 85.69 110 GLY A N 1
ATOM 844 C CA . GLY A 1 110 ? -0.367 -11.996 8.655 1.00 85.69 110 GLY A CA 1
ATOM 845 C C . GLY A 1 110 ? -1.402 -13.063 9.034 1.00 85.69 110 GLY A C 1
ATOM 846 O O . GLY A 1 110 ? -1.934 -13.730 8.144 1.00 85.69 110 GLY A O 1
ATOM 847 N N . PRO A 1 111 ? -1.692 -13.271 10.334 1.00 82.38 111 PRO A N 1
ATOM 848 C CA . PRO A 1 111 ? -1.296 -12.445 11.486 1.00 82.38 111 PRO A CA 1
ATOM 849 C C . PRO A 1 111 ? 0.087 -12.734 12.097 1.00 82.38 111 PRO A C 1
ATOM 851 O O . PRO A 1 111 ? 0.623 -11.895 12.812 1.00 82.38 111 PRO A O 1
ATOM 854 N N . PHE A 1 112 ? 0.668 -13.912 11.853 1.00 77.56 112 PHE A N 1
ATOM 855 C CA . PHE A 1 112 ? 1.921 -14.339 12.511 1.00 77.56 112 PHE A CA 1
ATOM 856 C C . PHE A 1 112 ? 3.106 -14.469 11.551 1.00 77.56 112 PHE A C 1
ATOM 858 O O . PHE A 1 112 ? 4.237 -14.683 11.971 1.00 77.56 112 PHE A O 1
ATOM 865 N N . THR A 1 113 ? 2.856 -14.372 10.246 1.00 74.56 113 THR A N 1
ATOM 866 C CA . THR A 1 113 ? 3.898 -14.478 9.228 1.00 74.56 113 THR A CA 1
ATOM 867 C C . THR A 1 113 ? 3.546 -13.675 7.987 1.00 74.56 113 THR A C 1
ATOM 869 O O . THR A 1 113 ? 2.398 -13.668 7.532 1.00 74.56 113 THR A O 1
ATOM 872 N N . ALA A 1 114 ? 4.559 -13.044 7.393 1.00 71.00 114 ALA A N 1
ATOM 873 C CA . ALA A 1 114 ? 4.430 -12.312 6.141 1.00 71.00 114 ALA A CA 1
ATOM 874 C C . ALA A 1 114 ? 4.077 -13.217 4.947 1.00 71.00 114 ALA A C 1
ATOM 876 O O . ALA A 1 114 ? 3.643 -12.712 3.915 1.00 71.00 114 ALA A O 1
ATOM 877 N N . SER A 1 115 ? 4.252 -14.537 5.049 1.00 76.50 115 SER A N 1
ATOM 878 C CA . SER A 1 115 ? 3.904 -15.468 3.967 1.00 76.50 115 SER A CA 1
ATOM 879 C C . SER A 1 115 ? 2.408 -15.785 3.897 1.00 76.50 115 SER A C 1
ATOM 881 O O . SER A 1 115 ? 1.925 -16.217 2.849 1.00 76.50 115 SER A O 1
ATOM 883 N N . ARG A 1 116 ? 1.654 -15.557 4.982 1.00 83.88 116 ARG A N 1
ATOM 884 C CA . ARG A 1 116 ? 0.214 -15.817 5.015 1.00 83.88 116 ARG A CA 1
ATOM 885 C C . ARG A 1 116 ? -0.516 -14.672 4.327 1.00 83.88 116 ARG A C 1
ATOM 887 O O . ARG A 1 116 ? -0.559 -13.570 4.856 1.00 83.88 116 ARG A O 1
ATOM 894 N N . LEU A 1 117 ? -1.070 -14.950 3.150 1.00 87.94 117 LEU A N 1
ATOM 895 C CA . LEU A 1 117 ? -1.764 -13.995 2.288 1.00 87.94 117 LEU A CA 1
ATOM 896 C C . LEU A 1 117 ? -3.276 -14.222 2.331 1.00 87.94 117 LEU A C 1
ATOM 898 O O . LEU A 1 117 ? -3.753 -15.294 1.966 1.00 87.94 117 LEU A O 1
ATOM 902 N N . THR A 1 118 ? -4.030 -13.182 2.677 1.00 90.31 118 THR A N 1
ATOM 903 C CA . THR A 1 118 ? -5.498 -13.187 2.644 1.00 90.31 118 THR A CA 1
ATOM 904 C C . THR A 1 118 ? -5.983 -12.158 1.629 1.00 90.31 118 THR A C 1
ATOM 906 O O . THR A 1 118 ? -5.603 -10.988 1.694 1.00 90.31 118 THR A O 1
ATOM 909 N N . ARG A 1 119 ? -6.807 -12.577 0.660 1.00 91.12 119 ARG A N 1
ATOM 910 C CA . ARG A 1 119 ? -7.419 -11.646 -0.305 1.00 91.12 119 ARG A CA 1
ATOM 911 C C . ARG A 1 119 ? -8.407 -10.738 0.414 1.00 91.12 119 ARG A C 1
ATOM 913 O O . ARG A 1 119 ? -9.207 -11.224 1.208 1.00 91.12 119 ARG A O 1
ATOM 920 N N . LEU A 1 120 ? -8.419 -9.452 0.069 1.00 89.75 120 LEU A N 1
ATOM 921 C CA . LEU A 1 120 ? -9.284 -8.463 0.719 1.00 89.75 120 LEU A CA 1
ATOM 922 C C . LEU A 1 120 ? -10.781 -8.831 0.652 1.00 89.75 120 LEU A C 1
ATOM 924 O O . LEU A 1 120 ? -11.513 -8.615 1.610 1.00 89.75 120 LEU A O 1
ATOM 928 N N . ASN A 1 121 ? -11.237 -9.451 -0.441 1.00 90.62 121 ASN A N 1
ATOM 929 C CA . ASN A 1 121 ? -12.627 -9.905 -0.590 1.00 90.62 121 ASN A CA 1
ATOM 930 C C . ASN A 1 121 ? -13.003 -11.121 0.270 1.00 90.62 121 ASN A C 1
ATOM 932 O O . ASN A 1 121 ? -14.183 -11.309 0.534 1.00 90.62 121 ASN A O 1
ATOM 936 N N . LYS A 1 122 ? -12.029 -11.926 0.704 1.00 92.94 122 LYS A N 1
ATOM 937 C CA . LYS A 1 122 ? -12.227 -13.078 1.599 1.00 92.94 122 LYS A CA 1
ATOM 938 C C . LYS A 1 122 ? -11.877 -12.763 3.050 1.00 92.94 122 LYS A C 1
ATOM 940 O O . LYS A 1 122 ? -12.025 -13.619 3.915 1.00 92.94 122 LYS A O 1
ATOM 945 N N . LEU A 1 123 ? -11.378 -11.555 3.311 1.00 93.25 123 LEU A N 1
ATOM 946 C CA . LEU A 1 123 ? -10.841 -11.174 4.609 1.00 93.25 123 LEU A CA 1
ATOM 947 C C . LEU A 1 123 ? -11.894 -11.280 5.707 1.00 93.25 123 LEU A C 1
ATOM 949 O O . LEU A 1 123 ? -11.609 -11.844 6.750 1.00 93.25 123 LEU A O 1
ATOM 953 N N . LYS A 1 124 ? -13.114 -10.802 5.449 1.00 94.06 124 LYS A N 1
ATOM 954 C CA . LYS A 1 124 ? -14.218 -10.876 6.409 1.00 94.06 124 LYS A CA 1
ATOM 955 C C . LYS A 1 124 ? -14.535 -12.313 6.827 1.00 94.06 124 LYS A C 1
ATOM 957 O O . LYS A 1 124 ? -14.642 -12.573 8.018 1.00 94.06 124 LYS A O 1
ATOM 962 N N . ASP A 1 125 ? -14.637 -13.223 5.863 1.00 95.56 125 ASP A N 1
ATOM 963 C CA . ASP A 1 125 ? -14.909 -14.637 6.136 1.00 95.56 125 ASP A CA 1
ATOM 964 C C . ASP A 1 125 ? -13.730 -15.272 6.886 1.00 95.56 125 ASP A C 1
ATOM 966 O O . ASP A 1 125 ? -13.920 -15.941 7.890 1.00 95.56 125 ASP A O 1
ATOM 970 N N . THR A 1 126 ? -12.495 -14.954 6.480 1.00 94.00 126 THR A N 1
ATOM 971 C CA . THR A 1 126 ? -11.278 -15.477 7.128 1.00 94.00 126 THR A CA 1
ATOM 972 C C . THR A 1 126 ? -11.143 -14.996 8.575 1.00 94.00 126 THR A C 1
ATOM 974 O O . THR A 1 126 ? -10.743 -15.767 9.436 1.00 94.00 126 THR A O 1
ATOM 977 N N . VAL A 1 127 ? -11.488 -13.734 8.860 1.00 93.75 127 VAL A N 1
ATOM 978 C CA . VAL A 1 127 ? -11.493 -13.182 10.225 1.00 93.75 127 VAL A CA 1
ATOM 979 C C . VAL A 1 127 ? -12.461 -13.954 11.121 1.00 93.75 127 VAL A C 1
ATOM 981 O O . VAL A 1 127 ? -12.137 -14.204 12.277 1.00 93.75 127 VAL A O 1
ATOM 984 N N . LEU A 1 128 ? -13.624 -14.346 10.591 1.00 93.62 128 LEU A N 1
ATOM 985 C CA . LEU A 1 128 ? -14.617 -15.134 11.320 1.00 93.62 128 LEU A CA 1
ATOM 986 C C . LEU A 1 128 ? -14.167 -16.588 11.510 1.00 93.62 128 LEU A C 1
ATOM 988 O O . LEU A 1 128 ? -14.203 -17.082 12.632 1.00 93.62 128 LEU A O 1
ATOM 992 N N . ASP A 1 129 ? -13.726 -17.245 10.437 1.00 95.19 129 ASP A N 1
ATOM 993 C CA . ASP A 1 129 ? -13.356 -18.665 10.439 1.00 95.19 129 ASP A CA 1
ATOM 994 C C . ASP A 1 129 ? -12.124 -18.954 11.311 1.00 95.19 129 ASP A C 1
ATOM 996 O O . ASP A 1 129 ? -12.024 -20.013 11.926 1.00 95.19 129 ASP A O 1
ATOM 1000 N N . GLU A 1 130 ? -11.177 -18.016 11.362 1.00 91.88 130 GLU A N 1
ATOM 1001 C CA . GLU A 1 130 ? -9.929 -18.144 12.124 1.00 91.88 130 GLU A CA 1
ATOM 1002 C C . GLU A 1 130 ? -9.990 -17.451 13.492 1.00 91.88 130 GLU A C 1
ATOM 1004 O O . GLU A 1 130 ? -8.977 -17.381 14.188 1.00 91.88 130 GLU A O 1
ATOM 1009 N N . GLU A 1 131 ? -11.156 -16.908 13.856 1.00 92.25 131 GLU A N 1
ATOM 1010 C CA . GLU A 1 131 ? -11.398 -16.204 15.120 1.00 92.25 131 GLU A CA 1
ATOM 1011 C C . GLU A 1 131 ? -10.398 -15.059 15.376 1.00 92.25 131 GLU A C 1
ATOM 1013 O O . GLU A 1 131 ? -9.977 -14.795 16.507 1.00 92.25 131 GLU A O 1
ATOM 1018 N N . TRP A 1 132 ? -10.001 -14.348 14.314 1.00 90.50 132 TRP A N 1
ATOM 1019 C CA . TRP A 1 132 ? -9.108 -13.200 14.447 1.00 90.50 132 TRP A CA 1
ATOM 1020 C C . TRP A 1 132 ? -9.829 -12.024 15.116 1.00 90.50 132 TRP A C 1
ATOM 1022 O O . TRP A 1 132 ? -11.008 -11.781 14.845 1.00 90.50 132 TRP A O 1
ATOM 1032 N N . PRO A 1 133 ? -9.130 -11.218 15.937 1.00 88.62 133 PRO A N 1
ATOM 1033 C CA . PRO A 1 133 ? -9.729 -10.025 16.518 1.00 88.62 133 PRO A CA 1
ATOM 1034 C C . PRO A 1 133 ? -10.084 -9.010 15.419 1.00 88.62 133 PRO A C 1
ATOM 1036 O O . PRO A 1 133 ? -9.199 -8.420 14.791 1.00 88.62 133 PRO A O 1
ATOM 1039 N N . ASP A 1 134 ? -11.387 -8.812 15.194 1.00 92.44 134 ASP A N 1
ATOM 1040 C CA . ASP A 1 134 ? -11.905 -7.884 14.179 1.00 92.44 134 ASP A CA 1
ATOM 1041 C C . ASP A 1 134 ? -11.654 -6.417 14.554 1.00 92.44 134 ASP A C 1
ATOM 1043 O O . ASP A 1 134 ? -11.391 -5.583 13.688 1.00 92.44 134 ASP A O 1
ATOM 1047 N N . GLU A 1 135 ? -11.708 -6.084 15.844 1.00 90.06 135 GLU A N 1
ATOM 1048 C CA . GLU A 1 135 ? -11.396 -4.737 16.318 1.00 90.06 135 GLU A CA 1
ATOM 1049 C C . GLU A 1 135 ? -9.889 -4.490 16.272 1.00 90.06 135 GLU A C 1
ATOM 1051 O O . GLU A 1 135 ? -9.091 -5.160 16.935 1.00 90.06 135 GLU A O 1
ATOM 1056 N N . LEU A 1 136 ? -9.497 -3.493 15.483 1.00 88.12 136 LEU A N 1
ATOM 1057 C CA . LEU A 1 136 ? -8.106 -3.080 15.389 1.00 88.12 136 LEU A CA 1
ATOM 1058 C C . LEU A 1 136 ? -7.749 -2.237 16.615 1.00 88.12 136 LEU A C 1
ATOM 1060 O O . LEU A 1 136 ? -8.391 -1.233 16.907 1.00 88.12 136 LEU A O 1
ATOM 1064 N N . SER A 1 137 ? -6.691 -2.626 17.321 1.00 82.62 137 SER A N 1
ATOM 1065 C CA . SER A 1 137 ? -6.226 -1.914 18.517 1.00 82.62 137 SER A CA 1
ATOM 1066 C C . SER A 1 137 ? -5.276 -0.758 18.194 1.00 82.62 137 SER A C 1
ATOM 1068 O O . SER A 1 137 ? -5.256 0.235 18.915 1.00 82.62 137 SER A O 1
ATOM 1070 N N . ALA A 1 138 ? -4.520 -0.856 17.098 1.00 81.88 138 ALA A N 1
ATOM 1071 C CA . ALA A 1 138 ? -3.682 0.218 16.567 1.00 81.88 138 ALA A CA 1
ATOM 1072 C C . ALA A 1 138 ? -3.411 0.041 15.078 1.00 81.88 138 ALA A C 1
ATOM 1074 O O . ALA A 1 138 ? -3.467 -1.065 14.536 1.00 81.88 138 ALA A O 1
ATOM 1075 N N . ILE A 1 139 ? -3.032 1.149 14.445 1.00 85.50 139 ILE A N 1
ATOM 1076 C CA . ILE A 1 139 ? -2.493 1.166 13.093 1.00 85.50 139 ILE A CA 1
ATOM 1077 C C . ILE A 1 139 ? -1.211 1.993 13.021 1.00 85.50 139 ILE A C 1
ATOM 1079 O O . ILE A 1 139 ? -1.107 3.069 13.622 1.00 85.50 139 ILE A O 1
ATOM 1083 N N . SER A 1 140 ? -0.260 1.518 12.215 1.00 83.50 140 SER A N 1
ATOM 1084 C CA . SER A 1 140 ? 0.952 2.253 11.861 1.00 83.50 140 SER A CA 1
ATOM 1085 C C . SER A 1 140 ? 1.153 2.349 10.341 1.00 83.50 140 SER A C 1
ATOM 1087 O O . SER A 1 140 ? 1.003 1.387 9.586 1.00 83.50 140 SER A O 1
ATOM 1089 N N . ILE A 1 141 ? 1.517 3.534 9.847 1.00 84.62 141 ILE A N 1
ATOM 1090 C CA . ILE A 1 141 ? 1.970 3.716 8.460 1.00 84.62 141 ILE A CA 1
ATOM 1091 C C . ILE A 1 141 ? 3.394 4.249 8.462 1.00 84.62 141 ILE A C 1
ATOM 1093 O O . ILE A 1 141 ? 3.641 5.324 8.997 1.00 84.62 141 ILE A O 1
ATOM 1097 N N . SER A 1 142 ? 4.306 3.537 7.802 1.00 80.94 142 SER A N 1
ATOM 1098 C CA . SER A 1 142 ? 5.681 3.978 7.577 1.00 80.94 142 SER A CA 1
ATOM 1099 C C . SER A 1 142 ? 5.837 4.411 6.128 1.00 80.94 142 SER A C 1
ATOM 1101 O O . SER A 1 142 ? 5.764 3.601 5.206 1.00 80.94 142 SER A O 1
ATOM 1103 N N . ILE A 1 143 ? 6.019 5.711 5.921 1.00 80.69 143 ILE A N 1
ATOM 1104 C CA . ILE A 1 143 ? 6.170 6.306 4.598 1.00 80.69 143 ILE A CA 1
ATOM 1105 C C . ILE A 1 143 ? 7.635 6.199 4.171 1.00 80.69 143 ILE A C 1
ATOM 1107 O O . ILE A 1 143 ? 8.502 6.875 4.727 1.00 80.69 143 ILE A O 1
ATOM 1111 N N . THR A 1 144 ? 7.899 5.364 3.166 1.00 73.62 144 THR A N 1
ATOM 1112 C CA . THR A 1 144 ? 9.253 5.096 2.653 1.00 73.62 144 THR A CA 1
ATOM 1113 C C . THR A 1 144 ? 9.582 5.856 1.371 1.00 73.62 144 THR A C 1
ATOM 1115 O O . THR A 1 144 ? 10.755 6.062 1.070 1.00 73.62 144 THR A O 1
ATOM 1118 N N . ASP A 1 145 ? 8.574 6.329 0.634 1.00 75.88 145 ASP A N 1
ATOM 1119 C CA . ASP A 1 145 ? 8.768 7.098 -0.594 1.00 75.88 145 ASP A CA 1
ATOM 1120 C C . ASP A 1 145 ? 7.667 8.152 -0.838 1.00 75.88 145 ASP A C 1
ATOM 1122 O O . ASP A 1 145 ? 6.611 8.181 -0.193 1.00 75.88 145 ASP A O 1
ATOM 1126 N N . LYS A 1 146 ? 7.923 9.052 -1.798 1.00 78.62 146 LYS A N 1
ATOM 1127 C CA . LYS A 1 146 ? 7.004 10.141 -2.175 1.00 78.62 146 LYS A CA 1
ATOM 1128 C C . LYS A 1 146 ? 5.710 9.645 -2.827 1.00 78.62 146 LYS A C 1
ATOM 1130 O O . LYS A 1 146 ? 4.682 10.315 -2.708 1.00 78.62 146 LYS A O 1
ATOM 1135 N N . ASN A 1 147 ? 5.734 8.499 -3.507 1.00 80.19 147 ASN A N 1
ATOM 1136 C CA . ASN A 1 147 ? 4.546 7.952 -4.153 1.00 80.19 147 ASN A CA 1
ATOM 1137 C C . ASN A 1 147 ? 3.555 7.464 -3.097 1.00 80.19 147 ASN A C 1
ATOM 1139 O O . ASN A 1 147 ? 2.391 7.862 -3.156 1.00 80.19 147 ASN A O 1
ATOM 1143 N N . MET A 1 148 ? 4.008 6.708 -2.094 1.00 83.12 148 MET A N 1
ATOM 1144 C CA . MET A 1 148 ? 3.197 6.333 -0.933 1.00 83.12 148 MET A CA 1
ATOM 1145 C C . MET A 1 148 ? 2.616 7.573 -0.250 1.00 83.12 148 MET A C 1
ATOM 1147 O O . MET A 1 148 ? 1.398 7.655 -0.076 1.00 83.12 148 MET A O 1
ATOM 1151 N N . LEU A 1 149 ? 3.460 8.576 0.041 1.00 85.94 149 LEU A N 1
ATOM 1152 C CA . LEU A 1 149 ? 3.038 9.834 0.665 1.00 85.94 149 LEU A CA 1
ATOM 1153 C C . LEU A 1 149 ? 1.906 10.517 -0.118 1.00 85.94 149 LEU A C 1
ATOM 1155 O O . LEU A 1 149 ? 0.887 10.901 0.452 1.00 85.94 149 LEU A O 1
ATOM 1159 N N . SER A 1 150 ? 2.042 10.633 -1.441 1.00 86.38 150 SER A N 1
ATOM 1160 C CA . SER A 1 150 ? 1.032 11.280 -2.288 1.00 86.38 150 SER A CA 1
ATOM 1161 C C . SER A 1 150 ? -0.341 10.597 -2.214 1.00 86.38 150 SER A C 1
ATOM 1163 O O . SER A 1 150 ? -1.381 11.263 -2.241 1.00 86.38 150 SER A O 1
ATOM 1165 N N . ARG A 1 151 ? -0.360 9.267 -2.083 1.00 86.06 151 ARG A N 1
ATOM 1166 C CA . ARG A 1 151 ? -1.590 8.475 -2.055 1.00 86.06 151 ARG A CA 1
ATOM 1167 C C . ARG A 1 151 ? -2.300 8.584 -0.710 1.00 86.06 151 ARG A C 1
ATOM 1169 O O . ARG A 1 151 ? -3.512 8.794 -0.704 1.00 86.06 151 ARG A O 1
ATOM 1176 N N . VAL A 1 152 ? -1.564 8.556 0.402 1.00 90.38 152 VAL A N 1
ATOM 1177 C CA . VAL A 1 152 ? -2.152 8.785 1.734 1.00 90.38 152 VAL A CA 1
ATOM 1178 C C . VAL A 1 152 ? -2.609 10.235 1.921 1.00 90.38 152 VAL A C 1
ATOM 1180 O O . VAL A 1 152 ? -3.675 10.461 2.483 1.00 90.38 152 VAL A O 1
ATOM 1183 N N . ILE A 1 153 ? -1.904 11.227 1.356 1.00 92.06 153 ILE A N 1
ATOM 1184 C CA . ILE A 1 153 ? -2.361 12.632 1.341 1.00 92.06 153 ILE A CA 1
ATOM 1185 C C . ILE A 1 153 ? -3.729 12.749 0.666 1.00 92.06 153 ILE A C 1
ATOM 1187 O O . ILE A 1 153 ? -4.601 13.473 1.147 1.00 92.06 153 ILE A O 1
ATOM 1191 N N . ARG A 1 154 ? -3.926 12.056 -0.463 1.00 90.81 154 ARG A N 1
ATOM 1192 C CA . ARG A 1 154 ? -5.200 12.074 -1.191 1.00 90.81 154 ARG A CA 1
ATOM 1193 C C . ARG A 1 154 ? -6.341 11.546 -0.320 1.00 90.81 154 ARG A C 1
ATOM 1195 O O . ARG A 1 154 ? -7.386 12.188 -0.265 1.00 90.81 154 ARG A O 1
ATOM 1202 N N . ILE A 1 155 ? -6.123 10.438 0.387 1.00 91.50 155 ILE A N 1
ATOM 1203 C CA . ILE A 1 155 ? -7.113 9.847 1.298 1.00 91.50 155 ILE A CA 1
ATOM 1204 C C . ILE A 1 155 ? -7.373 10.782 2.488 1.00 91.50 155 ILE A C 1
ATOM 1206 O O . ILE A 1 155 ? -8.526 11.082 2.781 1.00 91.50 155 ILE A O 1
ATOM 1210 N N . ALA A 1 156 ? -6.325 11.335 3.107 1.00 92.94 156 ALA A N 1
ATOM 1211 C CA . ALA A 1 156 ? -6.445 12.290 4.212 1.00 92.94 156 ALA A CA 1
ATOM 1212 C C . ALA A 1 156 ? -7.276 13.523 3.832 1.00 92.94 156 ALA A C 1
ATOM 1214 O O . ALA A 1 156 ? -8.155 13.943 4.580 1.00 92.94 156 ALA A O 1
ATOM 1215 N N . LYS A 1 157 ? -7.031 14.097 2.645 1.00 92.50 157 LYS A N 1
ATOM 1216 C CA . LYS A 1 157 ? -7.791 15.249 2.140 1.00 92.50 157 LYS A CA 1
ATOM 1217 C C . LYS A 1 157 ? -9.269 14.913 1.962 1.00 92.50 157 LYS A C 1
ATOM 1219 O O . LYS A 1 157 ? -10.111 15.705 2.377 1.00 92.50 157 LYS A O 1
ATOM 1224 N N . GLN A 1 158 ? -9.580 13.753 1.383 1.00 89.88 158 GLN A N 1
ATOM 1225 C CA . GLN A 1 158 ? -10.962 13.297 1.211 1.00 89.88 158 GLN A CA 1
ATOM 1226 C C . GLN A 1 158 ? -11.650 13.055 2.559 1.00 89.88 158 GLN A C 1
ATOM 1228 O O . GLN A 1 158 ? -12.781 13.492 2.757 1.00 89.88 158 GLN A O 1
ATOM 1233 N N . ALA A 1 159 ? -10.956 12.414 3.500 1.00 90.56 159 ALA A N 1
ATOM 1234 C CA . ALA A 1 159 ? -11.454 12.169 4.847 1.00 90.56 159 ALA A CA 1
ATOM 1235 C C . ALA A 1 159 ? -11.752 13.483 5.582 1.00 90.56 159 ALA A C 1
ATOM 1237 O O . ALA A 1 159 ? -12.864 13.688 6.066 1.00 90.56 159 ALA A O 1
ATOM 1238 N N . ARG A 1 160 ? -10.801 14.423 5.571 1.00 91.00 160 ARG A N 1
ATOM 1239 C CA . ARG A 1 160 ? -10.946 15.753 6.172 1.00 91.00 160 ARG A CA 1
ATOM 1240 C C . ARG A 1 160 ? -12.117 16.537 5.582 1.00 91.00 160 ARG A C 1
ATOM 1242 O O . ARG A 1 160 ? -12.885 17.126 6.334 1.00 91.00 160 ARG A O 1
ATOM 1249 N N . GLN A 1 161 ? -12.261 16.555 4.254 1.00 89.56 161 GLN A N 1
ATOM 1250 C CA . GLN A 1 161 ? -13.376 17.235 3.576 1.00 89.56 161 GLN A CA 1
ATOM 1251 C C . GLN A 1 161 ? -14.742 16.707 4.023 1.00 89.56 161 GLN A C 1
ATOM 1253 O O . GLN A 1 161 ? -15.718 17.447 4.003 1.00 89.56 161 GLN A O 1
ATOM 1258 N N . ARG A 1 162 ? -14.793 15.443 4.445 1.00 86.50 162 ARG A N 1
ATOM 1259 C CA . ARG A 1 162 ? -15.999 14.760 4.913 1.00 86.50 162 ARG A CA 1
ATOM 1260 C C . ARG A 1 162 ? -16.077 14.658 6.443 1.00 86.50 162 ARG A C 1
ATOM 1262 O O . ARG A 1 162 ? -16.901 13.923 6.975 1.00 86.50 162 ARG A O 1
ATOM 1269 N N . GLY A 1 163 ? -15.206 15.371 7.162 1.00 88.31 163 GLY A N 1
ATOM 1270 C CA . GLY A 1 163 ? -15.198 15.408 8.626 1.00 88.31 163 GLY A CA 1
ATOM 1271 C C . GLY A 1 163 ? -14.873 14.072 9.303 1.00 88.31 163 GLY A C 1
ATOM 1272 O O . GLY A 1 163 ? -15.219 13.898 10.471 1.00 88.31 163 GLY A O 1
ATOM 1273 N N . LEU A 1 164 ? -14.231 13.139 8.593 1.00 90.25 164 LEU A N 1
ATOM 1274 C CA . LEU A 1 164 ? -13.826 11.849 9.145 1.00 90.25 164 LEU A CA 1
ATOM 1275 C C . LEU A 1 164 ? -12.650 11.998 10.114 1.00 90.25 164 LEU A C 1
ATOM 1277 O O . LEU A 1 164 ? -11.735 12.794 9.900 1.00 90.25 164 LEU A O 1
ATOM 1281 N N . GLN A 1 165 ? -12.684 11.183 11.163 1.00 91.06 165 GLN A N 1
ATOM 1282 C CA . GLN A 1 165 ? -11.622 11.016 12.151 1.00 91.06 165 GLN A CA 1
ATOM 1283 C C . GLN A 1 165 ? -11.309 9.529 12.266 1.00 91.06 165 GLN A C 1
ATOM 1285 O O . GLN A 1 165 ? -12.212 8.697 12.125 1.00 91.06 165 GLN A O 1
ATOM 1290 N N . VAL A 1 166 ? -10.046 9.185 12.501 1.00 91.19 166 VAL A N 1
ATOM 1291 C CA . VAL A 1 166 ? -9.692 7.796 12.811 1.00 91.19 166 VAL A CA 1
ATOM 1292 C C . VAL A 1 166 ? -10.360 7.344 14.106 1.00 91.19 166 VAL A C 1
ATOM 1294 O O . VAL A 1 166 ? -10.540 8.130 15.036 1.00 91.19 166 VAL A O 1
ATOM 1297 N N . LYS A 1 167 ? -10.747 6.068 14.157 1.00 89.06 167 LYS A N 1
ATOM 1298 C CA . LYS A 1 167 ? -11.427 5.480 15.324 1.00 89.06 167 LYS A CA 1
ATOM 1299 C C . LYS A 1 167 ? -10.473 4.838 16.321 1.00 89.06 167 LYS A C 1
ATOM 1301 O O . LYS A 1 167 ? -10.879 4.492 17.423 1.00 89.06 167 LYS A O 1
ATOM 1306 N N . ILE A 1 168 ? -9.229 4.641 15.905 1.00 85.69 168 ILE A N 1
ATOM 1307 C CA . ILE A 1 168 ? -8.226 3.860 16.618 1.00 85.69 168 ILE A CA 1
ATOM 1308 C C . ILE A 1 168 ? -6.909 4.638 16.668 1.00 85.69 168 ILE A C 1
ATOM 1310 O O . ILE A 1 168 ? -6.687 5.500 15.810 1.00 85.69 168 ILE A O 1
ATOM 1314 N N . PRO A 1 169 ? -6.021 4.343 17.634 1.00 84.88 169 PRO A N 1
ATOM 1315 C CA . PRO A 1 169 ? -4.681 4.911 17.668 1.00 84.88 169 PRO A CA 1
ATOM 1316 C C . PRO A 1 169 ? -3.965 4.723 16.326 1.00 84.88 169 PRO A C 1
ATOM 1318 O O . PRO A 1 169 ? -3.679 3.598 15.911 1.00 84.88 169 PRO A O 1
ATOM 1321 N N . PHE A 1 170 ? -3.683 5.833 15.643 1.00 86.31 170 PHE A N 1
ATOM 1322 C CA . PHE A 1 170 ? -3.059 5.835 14.325 1.00 86.31 170 PHE A CA 1
ATOM 1323 C C . PHE A 1 170 ? -1.746 6.609 14.363 1.00 86.31 170 PHE A C 1
ATOM 1325 O O . PHE A 1 170 ? -1.743 7.826 14.542 1.00 86.31 170 PHE A O 1
ATOM 1332 N N . ARG A 1 171 ? -0.628 5.907 14.161 1.00 84.56 171 ARG A N 1
ATOM 1333 C CA . ARG A 1 171 ? 0.701 6.517 14.057 1.00 84.56 171 ARG A CA 1
ATOM 1334 C C . ARG A 1 171 ? 1.177 6.538 12.617 1.00 84.56 171 ARG A C 1
ATOM 1336 O O . ARG A 1 171 ? 1.080 5.544 11.901 1.00 84.56 171 ARG A O 1
ATOM 1343 N N . MET A 1 172 ? 1.747 7.659 12.204 1.00 83.31 172 MET A N 1
ATOM 1344 C CA . MET A 1 172 ? 2.374 7.785 10.898 1.00 83.31 172 MET A CA 1
ATOM 1345 C C . MET A 1 172 ? 3.830 8.196 11.056 1.00 83.31 172 MET A C 1
ATOM 1347 O O . MET A 1 172 ? 4.139 9.267 11.572 1.00 83.31 172 MET A O 1
ATOM 1351 N N . PHE A 1 173 ? 4.715 7.340 10.569 1.00 81.19 173 PHE A N 1
ATOM 1352 C CA . PHE A 1 173 ? 6.142 7.572 10.521 1.00 81.19 173 PHE A CA 1
ATOM 1353 C C . PHE A 1 173 ? 6.517 8.129 9.156 1.00 81.19 173 PHE A C 1
ATOM 1355 O O . PHE A 1 173 ? 6.256 7.502 8.126 1.00 81.19 173 PHE A O 1
ATOM 1362 N N . ILE A 1 174 ? 7.125 9.313 9.135 1.00 76.75 174 ILE A N 1
ATOM 1363 C CA . ILE A 1 174 ? 7.566 9.945 7.891 1.00 76.75 174 ILE A CA 1
ATOM 1364 C C . ILE A 1 174 ? 9.077 10.131 7.939 1.00 76.75 174 ILE A C 1
ATOM 1366 O O . ILE A 1 174 ? 9.596 10.778 8.848 1.00 76.75 174 ILE A O 1
ATOM 1370 N N . ASN A 1 175 ? 9.777 9.565 6.953 1.00 72.06 175 ASN A N 1
ATOM 1371 C CA . ASN A 1 175 ? 11.217 9.736 6.816 1.00 72.06 175 ASN A CA 1
ATOM 1372 C C . ASN A 1 175 ? 11.539 11.180 6.404 1.00 72.06 175 ASN A C 1
ATOM 1374 O O . ASN A 1 175 ? 11.052 11.670 5.380 1.00 72.06 175 ASN A O 1
ATOM 1378 N N . ASP A 1 176 ? 12.404 11.841 7.170 1.00 68.56 176 ASP A N 1
ATOM 1379 C CA . ASP A 1 176 ? 12.777 13.241 6.955 1.00 68.56 176 ASP A CA 1
ATOM 1380 C C . ASP A 1 176 ? 13.395 13.505 5.567 1.00 68.56 176 ASP A C 1
ATOM 1382 O O . ASP A 1 176 ? 13.283 14.608 5.043 1.00 68.56 176 ASP A O 1
ATOM 1386 N N . ARG A 1 177 ? 13.973 12.495 4.897 1.00 68.38 177 ARG A N 1
ATOM 1387 C CA . ARG A 1 177 ? 14.502 12.641 3.524 1.00 68.38 177 ARG A CA 1
ATOM 1388 C C . ARG A 1 177 ? 13.416 12.848 2.466 1.00 68.38 177 ARG A C 1
ATOM 1390 O O . ARG A 1 177 ? 13.700 13.358 1.384 1.00 68.38 177 ARG A O 1
ATOM 1397 N N . ILE A 1 178 ? 12.183 12.431 2.748 1.00 69.50 178 ILE A N 1
ATOM 1398 C CA . ILE A 1 178 ? 11.054 12.539 1.813 1.00 69.50 178 ILE A CA 1
ATOM 1399 C C . ILE A 1 178 ? 10.538 13.981 1.771 1.00 69.50 178 ILE A C 1
ATOM 1401 O O . ILE A 1 178 ? 10.116 14.451 0.710 1.00 69.50 178 ILE A O 1
ATOM 1405 N N . ILE A 1 179 ? 10.616 14.689 2.903 1.00 71.38 179 ILE A N 1
ATOM 1406 C CA . ILE A 1 179 ? 10.145 16.064 3.069 1.00 71.38 179 ILE A CA 1
ATOM 1407 C C . ILE A 1 179 ? 11.351 16.985 3.274 1.00 71.38 179 ILE A C 1
ATOM 1409 O O . ILE A 1 179 ? 11.810 17.194 4.390 1.00 71.38 179 ILE A O 1
ATOM 1413 N N . SER A 1 180 ? 11.851 17.570 2.188 1.00 66.75 180 SER A N 1
ATOM 1414 C CA . SER A 1 180 ? 13.039 18.433 2.225 1.00 66.75 180 SER A CA 1
ATOM 1415 C C . SER A 1 180 ? 12.764 19.876 2.671 1.00 66.75 180 SER A C 1
ATOM 1417 O O . SER A 1 180 ? 13.705 20.599 2.983 1.00 66.75 180 SER A O 1
ATOM 1419 N N . ASN A 1 181 ? 11.503 20.323 2.671 1.00 72.25 181 ASN A N 1
ATOM 1420 C CA . ASN A 1 181 ? 11.112 21.697 2.994 1.00 72.25 181 ASN A CA 1
ATOM 1421 C C . ASN A 1 181 ? 10.277 21.751 4.283 1.00 72.25 181 ASN A C 1
ATOM 1423 O O . ASN A 1 181 ? 9.253 21.075 4.406 1.00 72.25 181 ASN A O 1
ATOM 1427 N N . ASN A 1 182 ? 10.679 22.614 5.219 1.00 68.56 182 ASN A N 1
ATOM 1428 C CA . ASN A 1 182 ? 9.999 22.804 6.502 1.00 68.56 182 ASN A CA 1
ATOM 1429 C C . ASN A 1 182 ? 8.541 23.269 6.348 1.00 68.56 182 ASN A C 1
ATOM 1431 O O . ASN A 1 182 ? 7.687 22.855 7.131 1.00 68.56 182 ASN A O 1
ATOM 1435 N N . GLY A 1 183 ? 8.236 24.087 5.331 1.00 71.44 183 GLY A N 1
ATOM 1436 C CA . GLY A 1 183 ? 6.864 24.537 5.064 1.00 71.44 183 GLY A CA 1
ATOM 1437 C C . GLY A 1 183 ? 5.939 23.386 4.661 1.00 71.44 183 GLY A C 1
ATOM 1438 O O . GLY A 1 183 ? 4.838 23.247 5.196 1.00 71.44 183 GLY A O 1
ATOM 1439 N N . ASP A 1 184 ? 6.424 22.500 3.790 1.00 78.00 184 ASP A N 1
ATOM 1440 C CA . ASP A 1 184 ? 5.676 21.316 3.360 1.00 78.00 184 ASP A CA 1
ATOM 1441 C C . ASP A 1 184 ? 5.462 20.348 4.527 1.00 78.00 184 ASP A C 1
ATOM 1443 O O . ASP A 1 184 ? 4.383 19.775 4.670 1.00 78.00 184 ASP A O 1
ATOM 1447 N N . ARG A 1 185 ? 6.450 20.220 5.422 1.00 80.25 185 ARG A N 1
ATOM 1448 C CA . ARG A 1 185 ? 6.323 19.408 6.638 1.00 80.25 185 ARG A CA 1
ATOM 1449 C C . ARG A 1 185 ? 5.172 19.880 7.518 1.00 80.25 185 ARG A C 1
ATOM 1451 O O . ARG A 1 185 ? 4.345 19.061 7.906 1.00 80.25 185 ARG A O 1
ATOM 1458 N N . ALA A 1 186 ? 5.099 21.177 7.811 1.00 82.44 186 ALA A N 1
ATOM 1459 C CA . ALA A 1 186 ? 4.044 21.731 8.657 1.00 82.44 186 ALA A CA 1
ATOM 1460 C C . ALA A 1 186 ? 2.645 21.487 8.063 1.00 82.44 186 ALA A C 1
ATOM 1462 O O . ALA A 1 186 ? 1.728 21.089 8.780 1.00 82.44 186 ALA A O 1
ATOM 1463 N N . LEU A 1 187 ? 2.491 21.651 6.745 1.00 87.31 187 LEU A N 1
ATOM 1464 C CA . LEU A 1 187 ? 1.225 21.389 6.055 1.00 87.31 187 LEU A CA 1
ATOM 1465 C C . LEU A 1 187 ? 0.826 19.909 6.093 1.00 87.31 187 LEU A C 1
ATOM 1467 O O . LEU A 1 187 ? -0.360 19.598 6.215 1.00 87.31 187 LEU A O 1
ATOM 1471 N N . LEU A 1 188 ? 1.797 18.999 5.996 1.00 88.25 188 LEU A N 1
ATOM 1472 C CA . LEU A 1 188 ? 1.551 17.560 6.090 1.00 88.25 188 LEU A CA 1
ATOM 1473 C C . LEU A 1 188 ? 1.156 17.145 7.502 1.00 88.25 188 LEU A C 1
ATOM 1475 O O . LEU A 1 188 ? 0.158 16.445 7.656 1.00 88.25 188 LEU A O 1
ATOM 1479 N N . VAL A 1 189 ? 1.886 17.618 8.515 1.00 88.56 189 VAL A N 1
ATOM 1480 C CA . VAL A 1 189 ? 1.552 17.373 9.925 1.00 88.56 189 VAL A CA 1
ATOM 1481 C C . VAL A 1 189 ? 0.130 17.843 10.208 1.00 88.56 189 VAL A C 1
ATOM 1483 O O . VAL A 1 189 ? -0.706 17.045 10.618 1.00 88.56 189 VAL A O 1
ATOM 1486 N N . TYR A 1 190 ? -0.187 19.086 9.841 1.00 91.75 190 TYR A N 1
ATOM 1487 C CA . TYR A 1 190 ? -1.526 19.638 10.013 1.00 91.75 190 TYR A CA 1
ATOM 1488 C C . TYR A 1 190 ? -2.614 18.827 9.291 1.00 91.75 190 TYR A C 1
ATOM 1490 O O . TYR A 1 190 ? -3.700 18.619 9.830 1.00 91.75 190 TYR A O 1
ATOM 1498 N N . LEU A 1 191 ? -2.357 18.355 8.065 1.00 93.81 191 LEU A N 1
ATOM 1499 C CA . LEU A 1 191 ? -3.319 17.535 7.326 1.00 93.81 191 LEU A CA 1
ATOM 1500 C C . LEU A 1 191 ? -3.622 16.220 8.055 1.00 93.81 191 LEU A C 1
ATOM 1502 O O . LEU A 1 191 ? -4.792 15.872 8.206 1.00 93.81 191 LEU A O 1
ATOM 1506 N N . PHE A 1 192 ? -2.596 15.493 8.486 1.00 93.44 192 PHE A N 1
ATOM 1507 C CA . PHE A 1 192 ? -2.770 14.181 9.107 1.00 93.44 192 PHE A CA 1
ATOM 1508 C C . PHE A 1 192 ? -3.309 14.278 10.540 1.00 93.44 192 PHE A C 1
ATOM 1510 O O . PHE A 1 192 ? -4.216 13.526 10.896 1.00 93.44 192 PHE A O 1
ATOM 1517 N N . GLU A 1 193 ? -2.866 15.260 11.324 1.00 93.56 193 GLU A N 1
ATOM 1518 C CA . GLU A 1 193 ? -3.440 15.535 12.647 1.00 93.56 193 GLU A CA 1
ATOM 1519 C C . GLU A 1 193 ? -4.908 15.960 12.548 1.00 93.56 193 GLU A C 1
ATOM 1521 O O . GLU A 1 193 ? -5.723 15.563 13.377 1.00 93.56 193 GLU A O 1
ATOM 1526 N N . SER A 1 194 ? -5.297 16.685 11.488 1.00 94.25 194 SER A N 1
ATOM 1527 C CA . SER A 1 194 ? -6.700 17.078 11.286 1.00 94.25 194 SER A CA 1
ATOM 1528 C C . SER A 1 194 ? -7.661 15.904 11.068 1.00 94.25 194 SER A C 1
ATOM 1530 O O . SER A 1 194 ? -8.872 16.097 11.166 1.00 94.25 194 SER A O 1
ATOM 1532 N N . VAL A 1 195 ? -7.143 14.703 10.787 1.00 93.81 195 VAL A N 1
ATOM 1533 C CA . VAL A 1 195 ? -7.919 13.455 10.678 1.00 93.81 195 VAL A CA 1
ATOM 1534 C C . VAL A 1 195 ? -7.625 12.470 11.821 1.00 93.81 195 VAL A C 1
ATOM 1536 O O . VAL A 1 195 ? -8.059 11.320 11.762 1.00 93.81 195 VAL A O 1
ATOM 1539 N N . GLY A 1 196 ? -6.900 12.916 12.855 1.00 91.12 196 GLY A N 1
ATOM 1540 C CA . GLY A 1 196 ? -6.632 12.172 14.088 1.00 91.12 196 GLY A CA 1
ATOM 1541 C C . GLY A 1 196 ? -5.384 11.281 14.061 1.00 91.12 196 GLY A C 1
ATOM 1542 O O . GLY A 1 196 ? -5.210 10.458 14.956 1.00 91.12 196 GLY A O 1
ATOM 1543 N N . ALA A 1 197 ? -4.510 11.421 13.060 1.00 90.62 197 ALA A N 1
ATOM 1544 C CA . ALA A 1 197 ? -3.241 10.697 13.022 1.00 90.62 197 ALA A CA 1
ATOM 1545 C C . ALA A 1 197 ? -2.173 11.395 13.877 1.00 90.62 197 ALA A C 1
ATOM 1547 O O . ALA A 1 197 ? -2.021 12.613 13.818 1.00 90.62 197 ALA A O 1
ATOM 1548 N N . GLN A 1 198 ? -1.370 10.617 14.600 1.00 86.50 198 GLN A N 1
ATOM 1549 C CA . GLN A 1 198 ? -0.185 11.098 15.300 1.00 86.50 198 GLN A CA 1
ATOM 1550 C C . GLN A 1 198 ? 1.040 10.957 14.391 1.00 86.50 198 GLN A C 1
ATOM 1552 O O . GLN A 1 198 ? 1.440 9.842 14.045 1.00 86.50 198 GLN A O 1
ATOM 1557 N N . ILE A 1 199 ? 1.663 12.077 14.020 1.00 82.94 199 ILE A N 1
ATOM 1558 C CA . ILE A 1 199 ? 2.916 12.044 13.260 1.00 82.94 199 ILE A CA 1
ATOM 1559 C C . ILE A 1 199 ? 4.088 11.771 14.199 1.00 82.94 199 ILE A C 1
ATOM 1561 O O . ILE A 1 199 ? 4.288 12.472 15.188 1.00 82.94 199 ILE A O 1
ATOM 1565 N N . VAL A 1 200 ? 4.900 10.778 13.849 1.00 73.25 200 VAL A N 1
ATOM 1566 C CA . VAL A 1 200 ? 6.154 10.460 14.529 1.00 73.25 200 VAL A CA 1
ATOM 1567 C C . VAL A 1 200 ? 7.299 10.670 13.543 1.00 73.25 200 VAL A C 1
ATOM 1569 O O . VAL A 1 200 ? 7.371 10.031 12.493 1.00 73.25 200 VAL A O 1
ATOM 1572 N N . SER A 1 201 ? 8.204 11.594 13.856 1.00 63.72 201 SER A N 1
ATOM 1573 C CA . SER A 1 201 ? 9.404 11.817 13.049 1.00 63.72 201 SER A CA 1
ATOM 1574 C C . SER A 1 201 ? 10.395 10.676 13.257 1.00 63.72 201 SER A C 1
ATOM 1576 O O . SER A 1 201 ? 10.807 10.441 14.394 1.00 63.72 201 SER A O 1
ATOM 1578 N N . GLN A 1 202 ? 10.796 9.982 12.189 1.00 57.97 202 GLN A N 1
ATOM 1579 C CA . GLN A 1 202 ? 11.862 8.981 12.277 1.00 57.97 202 GLN A CA 1
ATOM 1580 C C . GLN A 1 202 ? 13.223 9.617 11.966 1.00 57.97 202 GLN A C 1
ATOM 1582 O O . GLN A 1 202 ? 13.359 10.241 10.910 1.00 57.97 202 GLN A O 1
ATOM 1587 N N . PRO A 1 203 ? 14.243 9.438 12.828 1.00 40.72 203 PRO A N 1
ATOM 1588 C CA . PRO A 1 203 ? 15.601 9.861 12.514 1.00 40.72 203 PRO A CA 1
ATOM 1589 C C . PRO A 1 203 ? 16.162 9.083 11.311 1.00 40.72 203 PRO A C 1
ATOM 1591 O O . PRO A 1 203 ? 15.756 7.964 11.007 1.00 40.72 203 PRO A O 1
ATOM 1594 N N . SER A 1 204 ? 17.137 9.677 10.621 1.00 42.97 204 SER A N 1
ATOM 1595 C CA . SER A 1 204 ? 17.698 9.207 9.341 1.00 42.97 204 SER A CA 1
ATOM 1596 C C . SER A 1 204 ? 18.482 7.881 9.379 1.00 42.97 204 SER A C 1
ATOM 1598 O O . SER A 1 204 ? 18.925 7.418 8.324 1.00 42.97 204 SER A O 1
ATOM 1600 N N . LYS A 1 205 ? 18.637 7.262 10.556 1.00 34.38 205 LYS A N 1
ATOM 1601 C CA . LYS A 1 205 ? 19.222 5.931 10.763 1.00 34.38 205 LYS A CA 1
ATOM 1602 C C . LYS A 1 205 ? 18.224 5.053 11.514 1.00 34.38 205 LYS A C 1
ATOM 1604 O O . LYS A 1 205 ? 17.953 5.300 12.686 1.00 34.38 205 LYS A O 1
ATOM 1609 N N . MET A 1 206 ? 17.706 4.023 10.851 1.00 39.78 206 MET A N 1
ATOM 1610 C CA . MET A 1 206 ? 17.104 2.887 11.547 1.00 39.78 206 MET A CA 1
ATOM 1611 C C . MET A 1 206 ? 18.227 1.947 11.987 1.00 39.78 206 MET A C 1
ATOM 1613 O O . MET A 1 206 ? 18.524 0.975 11.305 1.00 39.78 206 MET A O 1
ATOM 1617 N N . ASP A 1 207 ? 18.846 2.249 13.123 1.00 30.73 207 ASP A N 1
ATOM 1618 C CA . ASP A 1 207 ? 19.605 1.259 13.885 1.00 30.73 207 ASP A CA 1
ATOM 1619 C C . ASP A 1 207 ? 18.716 0.834 15.060 1.00 30.73 207 ASP A C 1
ATOM 1621 O O . ASP A 1 207 ? 18.887 1.383 16.138 1.00 30.73 207 ASP A O 1
ATOM 1625 N N . GLY A 1 208 ? 17.708 -0.027 14.833 1.00 37.66 208 GLY A N 1
ATOM 1626 C CA . GLY A 1 208 ? 16.974 -0.868 15.817 1.00 37.66 208 GLY A CA 1
ATOM 1627 C C . GLY A 1 208 ? 16.530 -0.299 17.184 1.00 37.66 208 GLY A C 1
ATOM 1628 O O . GLY A 1 208 ? 16.095 -1.048 18.058 1.00 37.66 208 GLY A O 1
ATOM 1629 N N . HIS A 1 209 ? 16.663 1.001 17.427 1.00 31.48 209 HIS A N 1
ATOM 1630 C CA . HIS A 1 209 ? 16.651 1.611 18.751 1.00 31.48 209 HIS A CA 1
ATOM 1631 C C . HIS A 1 209 ? 16.011 2.994 18.645 1.00 31.48 209 HIS A C 1
ATOM 1633 O O . HIS A 1 209 ? 16.689 4.012 18.528 1.00 31.48 209 HIS A O 1
ATOM 1639 N N . GLY A 1 210 ? 14.680 3.045 18.642 1.00 34.47 210 GLY A N 1
ATOM 1640 C CA . GLY A 1 210 ? 13.997 4.331 18.509 1.00 34.47 210 GLY A CA 1
ATOM 1641 C C . GLY A 1 210 ? 12.498 4.350 18.765 1.00 34.47 210 GLY A C 1
ATOM 1642 O O . GLY A 1 210 ? 11.860 5.337 18.413 1.00 34.47 210 GLY A O 1
ATOM 1643 N N . VAL A 1 211 ? 11.918 3.313 19.371 1.00 35.78 211 VAL A N 1
ATOM 1644 C CA . VAL A 1 211 ? 10.564 3.414 19.928 1.00 35.78 211 VAL A CA 1
ATOM 1645 C C . VAL A 1 211 ? 10.722 3.761 21.406 1.00 35.78 211 VAL A C 1
ATOM 1647 O O . VAL A 1 211 ? 11.293 2.979 22.166 1.00 35.78 211 VAL A O 1
ATOM 1650 N N . SER A 1 212 ? 10.297 4.968 21.800 1.00 32.19 212 SER A N 1
ATOM 1651 C CA . SER A 1 212 ? 10.273 5.367 23.213 1.00 32.19 212 SER A CA 1
ATOM 1652 C C . SER A 1 212 ? 9.495 4.326 24.022 1.00 32.19 212 SER A C 1
ATOM 1654 O O . SER A 1 212 ? 8.418 3.900 23.607 1.00 32.19 212 SER A O 1
ATOM 1656 N N . LYS A 1 213 ? 10.032 3.954 25.188 1.00 35.38 213 LYS A N 1
ATOM 1657 C CA . LYS A 1 213 ? 9.447 3.016 26.164 1.00 35.38 213 LYS A CA 1
ATOM 1658 C C . LYS A 1 213 ? 8.115 3.486 26.778 1.00 35.38 213 LYS A C 1
ATOM 1660 O O . LYS A 1 213 ? 7.555 2.778 27.607 1.00 35.38 213 LYS A O 1
ATOM 1665 N N . ASP A 1 214 ? 7.580 4.631 26.367 1.00 35.41 214 ASP A N 1
ATOM 1666 C CA . ASP A 1 214 ? 6.381 5.242 26.957 1.00 35.41 214 ASP A CA 1
ATOM 1667 C C . ASP A 1 214 ? 5.045 4.659 26.445 1.00 35.41 214 ASP A C 1
ATOM 1669 O O . ASP A 1 214 ? 4.008 5.309 26.538 1.00 35.41 214 ASP A O 1
ATOM 1673 N N . VAL A 1 215 ? 5.033 3.445 25.877 1.00 41.25 215 VAL A N 1
ATOM 1674 C CA . VAL A 1 215 ? 3.833 2.849 25.250 1.00 41.25 215 VAL A CA 1
ATOM 1675 C C . VAL A 1 215 ? 3.530 1.435 25.773 1.00 41.25 215 VAL A C 1
ATOM 1677 O O . VAL A 1 215 ? 2.999 0.596 25.051 1.00 41.25 215 VAL A O 1
ATOM 1680 N N . ASN A 1 216 ? 3.843 1.162 27.040 1.00 38.88 216 ASN A N 1
ATOM 1681 C CA . ASN A 1 216 ? 3.570 -0.141 27.663 1.00 38.88 216 ASN A CA 1
ATOM 1682 C C . ASN A 1 216 ? 2.150 -0.304 28.245 1.00 38.88 216 ASN A C 1
ATOM 1684 O O . ASN A 1 216 ? 1.849 -1.364 28.781 1.00 38.88 216 ASN A O 1
ATOM 1688 N N . ASP A 1 217 ? 1.256 0.681 28.096 1.00 40.75 217 ASP A N 1
ATOM 1689 C CA . ASP A 1 217 ? -0.112 0.597 28.650 1.00 40.75 217 ASP A CA 1
ATOM 1690 C C . ASP A 1 217 ? -1.188 0.139 27.654 1.00 40.75 217 ASP A C 1
ATOM 1692 O O . ASP A 1 217 ? -2.339 -0.087 28.032 1.00 40.75 217 ASP A O 1
ATOM 1696 N N . PHE A 1 218 ? -0.842 -0.051 26.381 1.00 44.38 218 PHE A N 1
ATOM 1697 C CA . PHE A 1 218 ? -1.778 -0.619 25.416 1.00 44.38 218 PHE A CA 1
ATOM 1698 C C . PHE A 1 218 ? -1.502 -2.109 25.261 1.00 44.38 218 PHE A C 1
ATOM 1700 O O . PHE A 1 218 ? -0.508 -2.524 24.668 1.00 44.38 218 PHE A O 1
ATOM 1707 N N . LYS A 1 219 ? -2.418 -2.934 25.769 1.00 51.59 219 LYS A N 1
ATOM 1708 C CA . LYS A 1 219 ? -2.469 -4.359 25.443 1.00 51.59 219 LYS A CA 1
ATOM 1709 C C . LYS A 1 219 ? -2.936 -4.484 23.992 1.00 51.59 219 LYS A C 1
ATOM 1711 O O . LYS A 1 219 ? -4.122 -4.643 23.730 1.00 51.59 219 LYS A O 1
ATOM 1716 N N . TRP A 1 220 ? -2.018 -4.314 23.048 1.00 58.97 220 TRP A N 1
ATOM 1717 C CA . TRP A 1 220 ? -2.299 -4.411 21.619 1.00 58.97 220 TRP A CA 1
ATOM 1718 C C . TRP A 1 220 ? -2.748 -5.840 21.297 1.00 58.97 220 TRP A C 1
ATOM 1720 O O . TRP A 1 220 ? -2.009 -6.788 21.548 1.00 58.97 220 TRP A O 1
ATOM 1730 N N . ILE A 1 221 ? -3.973 -6.017 20.803 1.00 62.06 221 ILE A N 1
ATOM 1731 C CA . ILE A 1 221 ? -4.544 -7.339 20.481 1.00 62.06 221 ILE A CA 1
ATOM 1732 C C . ILE A 1 221 ? -4.450 -7.599 18.971 1.00 62.06 221 ILE A C 1
ATOM 1734 O O . ILE A 1 221 ? -4.153 -8.715 18.553 1.00 62.06 221 ILE A O 1
ATOM 1738 N N . SER A 1 222 ? -4.658 -6.562 18.156 1.00 67.81 222 SER A N 1
ATOM 1739 C CA . SER A 1 222 ? -4.621 -6.626 16.691 1.00 67.81 222 SER A CA 1
ATOM 1740 C C . SER A 1 222 ? -4.057 -5.326 16.119 1.00 67.81 222 SER A C 1
ATOM 1742 O O . SER A 1 222 ? -4.543 -4.239 16.453 1.00 67.81 222 SER A O 1
ATOM 1744 N N . VAL A 1 223 ? -3.007 -5.422 15.307 1.00 75.00 223 VAL A N 1
ATOM 1745 C CA . VAL A 1 223 ? -2.289 -4.283 14.719 1.00 75.00 223 VAL A CA 1
ATOM 1746 C C . VAL A 1 223 ? -2.227 -4.453 13.211 1.00 75.00 223 VAL A C 1
ATOM 1748 O O . VAL A 1 223 ? -1.938 -5.540 12.720 1.00 75.00 223 VAL A O 1
ATOM 1751 N N . LEU A 1 224 ? -2.471 -3.375 12.469 1.00 71.69 224 LEU A N 1
ATOM 1752 C CA . LEU A 1 224 ? -2.329 -3.358 11.016 1.00 71.69 224 LEU A CA 1
ATOM 1753 C C . LEU A 1 224 ? -1.314 -2.290 10.588 1.00 71.69 224 LEU A C 1
ATOM 1755 O O . LEU A 1 224 ? -1.440 -1.111 10.922 1.00 71.69 224 LEU A O 1
ATOM 1759 N N . ALA A 1 225 ? -0.322 -2.716 9.811 1.00 76.19 225 ALA A N 1
ATOM 1760 C CA . ALA A 1 225 ? 0.816 -1.905 9.409 1.00 76.19 225 ALA A CA 1
ATOM 1761 C C . ALA A 1 225 ? 1.105 -1.991 7.900 1.00 76.19 225 ALA A C 1
ATOM 1763 O O . ALA A 1 225 ? 0.485 -2.744 7.150 1.00 76.19 225 ALA A O 1
ATOM 1764 N N . THR A 1 226 ? 2.053 -1.189 7.412 1.00 65.19 226 THR A N 1
ATOM 1765 C CA . THR A 1 226 ? 2.377 -1.094 5.969 1.00 65.19 226 THR A CA 1
ATOM 1766 C C . THR A 1 226 ? 3.634 -1.848 5.544 1.00 65.19 226 THR A C 1
ATOM 1768 O O . THR A 1 226 ? 3.697 -2.345 4.415 1.00 65.19 226 THR A O 1
ATOM 1771 N N . SER A 1 227 ? 4.626 -1.992 6.427 1.00 61.75 227 SER A N 1
ATOM 1772 C CA . SER A 1 227 ? 5.919 -2.604 6.085 1.00 61.75 227 SER A CA 1
ATOM 1773 C C . SER A 1 227 ? 6.006 -4.074 6.509 1.00 61.75 227 SER A C 1
ATOM 1775 O O . SER A 1 227 ? 5.541 -4.439 7.581 1.00 61.75 227 SER A O 1
ATOM 1777 N N . CYS A 1 228 ? 6.613 -4.919 5.670 1.00 47.53 228 CYS A N 1
ATOM 1778 C CA . CYS A 1 228 ? 6.771 -6.354 5.936 1.00 47.53 228 CYS A CA 1
ATOM 1779 C C . CYS A 1 228 ? 8.068 -6.710 6.677 1.00 47.53 228 CYS A C 1
ATOM 1781 O O . CYS A 1 228 ? 8.163 -7.820 7.185 1.00 47.53 228 CYS A O 1
ATOM 1783 N N . ALA A 1 229 ? 9.073 -5.826 6.701 1.00 40.03 229 ALA A N 1
ATOM 1784 C CA . ALA A 1 229 ? 10.425 -6.220 7.109 1.00 40.03 229 ALA A CA 1
ATOM 1785 C C . ALA A 1 229 ? 10.618 -6.253 8.633 1.00 40.03 229 ALA A C 1
ATOM 1787 O O . ALA A 1 229 ? 11.349 -7.101 9.125 1.00 40.03 229 ALA A O 1
ATOM 1788 N N . ASN A 1 230 ? 9.912 -5.392 9.374 1.00 43.31 230 ASN A N 1
ATOM 1789 C CA . ASN A 1 230 ? 10.143 -5.213 10.810 1.00 43.31 230 ASN A CA 1
ATOM 1790 C C . ASN A 1 230 ? 8.870 -5.346 11.663 1.00 43.31 230 ASN A C 1
ATOM 1792 O O . ASN A 1 230 ? 8.942 -5.320 12.881 1.00 43.31 230 ASN A O 1
ATOM 1796 N N . VAL A 1 231 ? 7.683 -5.510 11.076 1.00 47.81 231 VAL A N 1
ATOM 1797 C CA . VAL A 1 231 ? 6.438 -5.632 11.866 1.00 47.81 231 VAL A CA 1
ATOM 1798 C C . VAL A 1 231 ? 6.365 -6.991 12.574 1.00 47.81 231 VAL A C 1
ATOM 1800 O O . VAL A 1 231 ? 6.036 -7.067 13.755 1.00 47.81 231 VAL A O 1
ATOM 1803 N N . PHE A 1 232 ? 6.756 -8.067 11.885 1.00 49.38 232 PHE A N 1
ATOM 1804 C CA . PHE A 1 232 ? 6.744 -9.413 12.465 1.00 49.38 232 PHE A CA 1
ATOM 1805 C C . PHE A 1 232 ? 7.934 -9.696 13.400 1.00 49.38 232 PHE A C 1
ATOM 1807 O O . PHE A 1 232 ? 7.869 -10.626 14.194 1.00 49.38 232 PHE A O 1
ATOM 1814 N N . ASP A 1 233 ? 9.003 -8.899 13.328 1.00 44.19 233 ASP A N 1
ATOM 1815 C CA . ASP A 1 233 ? 10.209 -9.078 14.147 1.00 44.19 233 ASP A CA 1
ATOM 1816 C C . ASP A 1 233 ? 10.397 -7.985 15.208 1.00 44.19 233 ASP A C 1
ATOM 1818 O O . ASP A 1 233 ? 10.844 -8.294 16.301 1.00 44.19 233 ASP A O 1
ATOM 1822 N N . GLU A 1 234 ? 10.060 -6.721 14.942 1.00 44.34 234 GLU A N 1
ATOM 1823 C CA . GLU A 1 234 ? 10.196 -5.610 15.896 1.00 44.34 234 GLU A CA 1
ATOM 1824 C C . GLU A 1 234 ? 8.860 -5.302 16.588 1.00 44.34 234 GLU A C 1
ATOM 1826 O O . GLU A 1 234 ? 8.811 -5.333 17.813 1.00 44.34 234 GLU A O 1
ATOM 1831 N N . GLU A 1 235 ? 7.752 -5.080 15.865 1.00 45.00 235 GLU A N 1
ATOM 1832 C CA . GLU A 1 235 ? 6.455 -4.783 16.512 1.00 45.00 235 GLU A CA 1
ATOM 1833 C C . GLU A 1 235 ? 5.916 -5.985 17.315 1.00 45.00 235 GLU A C 1
ATOM 1835 O O . GLU A 1 235 ? 5.476 -5.787 18.445 1.00 45.00 235 GLU A O 1
ATOM 1840 N N . LEU A 1 236 ? 6.050 -7.232 16.830 1.00 44.09 236 LEU A N 1
ATOM 1841 C CA . LEU A 1 236 ? 5.755 -8.437 17.634 1.00 44.09 236 LEU A CA 1
ATOM 1842 C C . LEU A 1 236 ? 6.694 -8.614 18.847 1.00 44.09 236 LEU A C 1
ATOM 1844 O O . LEU A 1 236 ? 6.276 -9.218 19.828 1.00 44.09 236 LEU A O 1
ATOM 1848 N N . ARG A 1 237 ? 7.926 -8.073 18.832 1.00 43.44 237 ARG A N 1
ATOM 1849 C CA . ARG A 1 237 ? 8.816 -8.051 20.018 1.00 43.44 237 ARG A CA 1
ATOM 1850 C C . ARG A 1 237 ? 8.439 -6.968 21.031 1.00 43.44 237 ARG A C 1
ATOM 1852 O O . ARG A 1 237 ? 8.776 -7.115 22.200 1.00 43.44 237 ARG A O 1
ATOM 1859 N N . TYR A 1 238 ? 7.773 -5.893 20.602 1.00 43.31 238 TYR A N 1
ATOM 1860 C CA . TYR A 1 238 ? 7.242 -4.846 21.490 1.00 43.31 238 TYR A CA 1
ATOM 1861 C C . TYR A 1 238 ? 5.837 -5.158 22.009 1.00 43.31 238 TYR A C 1
ATOM 1863 O O . TYR A 1 238 ? 5.411 -4.603 23.021 1.00 43.31 238 TYR A O 1
ATOM 1871 N N . MET A 1 239 ? 5.105 -6.043 21.334 1.00 49.56 239 MET A N 1
ATOM 1872 C CA . MET A 1 239 ? 3.897 -6.634 21.883 1.00 49.56 239 MET A CA 1
ATOM 1873 C C . MET A 1 239 ? 4.319 -7.745 22.848 1.00 49.56 239 MET A C 1
A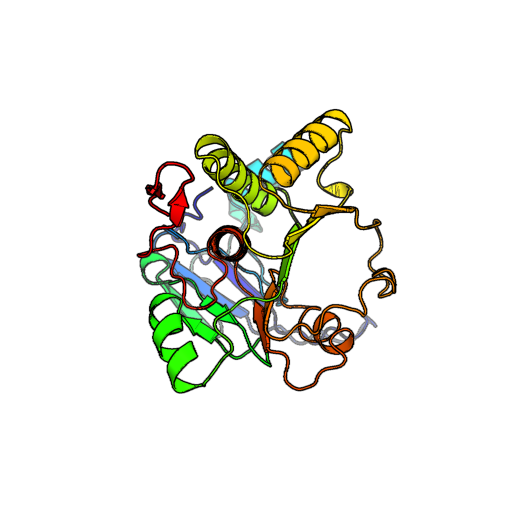TOM 1875 O O . MET A 1 239 ? 4.472 -8.891 22.448 1.00 49.56 239 MET A O 1
ATOM 1879 N N . ASP A 1 240 ? 4.469 -7.415 24.136 1.00 50.72 240 ASP A N 1
ATOM 1880 C CA . ASP A 1 240 ? 4.684 -8.346 25.271 1.00 50.72 240 ASP A CA 1
ATOM 1881 C C . ASP A 1 240 ? 3.535 -9.385 25.448 1.00 50.72 240 ASP A C 1
ATOM 1883 O O . ASP A 1 240 ? 3.323 -9.961 26.516 1.00 50.72 240 ASP A O 1
ATOM 1887 N N . ASN A 1 241 ? 2.741 -9.626 24.401 1.00 60.09 241 ASN A N 1
ATOM 1888 C CA . ASN A 1 241 ? 1.592 -10.507 24.357 1.00 60.09 241 ASN A CA 1
ATOM 1889 C C . ASN A 1 241 ? 1.701 -11.462 23.146 1.00 60.09 241 ASN A C 1
ATOM 1891 O O . ASN A 1 241 ? 1.469 -11.046 22.010 1.00 60.09 241 ASN A O 1
ATOM 1895 N N . PRO A 1 242 ? 1.974 -12.762 23.364 1.00 62.78 242 PRO A N 1
ATOM 1896 C CA . PRO A 1 242 ? 2.088 -13.752 22.287 1.00 62.78 242 PRO A CA 1
ATOM 1897 C C . PRO A 1 242 ? 0.773 -14.003 21.528 1.00 62.78 242 PRO A C 1
ATOM 1899 O O . PRO A 1 242 ? 0.793 -14.639 20.480 1.00 62.78 242 PRO A O 1
ATOM 1902 N N . ASN A 1 243 ? -0.364 -13.504 22.028 1.00 67.19 243 ASN A N 1
ATOM 1903 C CA . ASN A 1 243 ? -1.673 -13.637 21.379 1.00 67.19 243 ASN A CA 1
ATOM 1904 C C . ASN A 1 243 ? -2.002 -12.476 20.424 1.00 67.19 243 ASN A C 1
ATOM 1906 O O . ASN A 1 243 ? -3.117 -12.398 19.900 1.00 67.19 243 ASN A O 1
ATOM 1910 N N . SER A 1 244 ? -1.082 -11.534 20.232 1.00 73.69 244 SER A N 1
ATOM 1911 C CA . SER A 1 244 ? -1.327 -10.369 19.391 1.00 73.69 244 SER A CA 1
ATOM 1912 C C . SER A 1 244 ? -1.209 -10.704 17.906 1.00 73.69 244 SER A C 1
ATOM 1914 O O . SER A 1 244 ? -0.281 -11.380 17.471 1.00 73.69 244 SER A O 1
ATOM 1916 N N . HIS A 1 245 ? -2.155 -10.204 17.117 1.00 83.00 245 HIS A N 1
ATOM 1917 C CA . HIS A 1 245 ? -2.231 -10.446 15.681 1.00 83.00 245 HIS A CA 1
ATOM 1918 C C . HIS A 1 245 ? -1.660 -9.249 14.913 1.00 83.00 245 HIS A C 1
ATOM 1920 O O . HIS A 1 245 ? -2.118 -8.123 15.103 1.00 83.00 245 HIS A O 1
ATOM 1926 N N . ALA A 1 246 ? -0.668 -9.474 14.049 1.00 82.56 246 ALA A N 1
ATOM 1927 C CA . ALA A 1 246 ? -0.025 -8.415 13.276 1.00 82.56 246 ALA A CA 1
ATOM 1928 C C . ALA A 1 246 ? -0.284 -8.592 11.778 1.00 82.56 246 ALA A C 1
ATOM 1930 O O . ALA A 1 246 ? 0.082 -9.593 11.165 1.00 82.56 246 ALA A O 1
ATOM 1931 N N . PHE A 1 247 ? -0.899 -7.593 11.165 1.00 86.12 247 PHE A N 1
ATOM 1932 C CA . PHE A 1 247 ? -1.263 -7.612 9.760 1.00 86.12 247 PHE A CA 1
ATOM 1933 C C . PHE A 1 247 ? -0.465 -6.588 8.974 1.00 86.12 247 PHE A C 1
ATOM 1935 O O . PHE A 1 247 ? -0.121 -5.520 9.481 1.00 86.12 247 PHE A O 1
ATOM 1942 N N . VAL A 1 248 ? -0.214 -6.877 7.698 1.00 85.38 248 VAL A N 1
ATOM 1943 C CA . VAL A 1 248 ? 0.463 -5.939 6.804 1.00 85.38 248 VAL A CA 1
ATOM 1944 C C . VAL A 1 248 ? -0.295 -5.778 5.491 1.00 85.38 248 VAL A C 1
ATOM 1946 O O . VAL A 1 248 ? -0.516 -6.749 4.774 1.00 85.38 248 VAL A O 1
ATOM 1949 N N . ALA A 1 249 ? -0.636 -4.544 5.125 1.00 87.00 249 ALA A N 1
ATOM 1950 C CA . ALA A 1 249 ? -1.323 -4.219 3.873 1.00 87.00 249 ALA A CA 1
ATOM 1951 C C . ALA A 1 249 ? -0.666 -3.023 3.160 1.00 87.00 249 ALA A C 1
ATOM 1953 O O . ALA A 1 249 ? 0.435 -2.598 3.517 1.00 87.00 249 ALA A O 1
ATOM 1954 N N . SER A 1 250 ? -1.291 -2.518 2.095 1.00 86.44 250 SER A N 1
ATOM 1955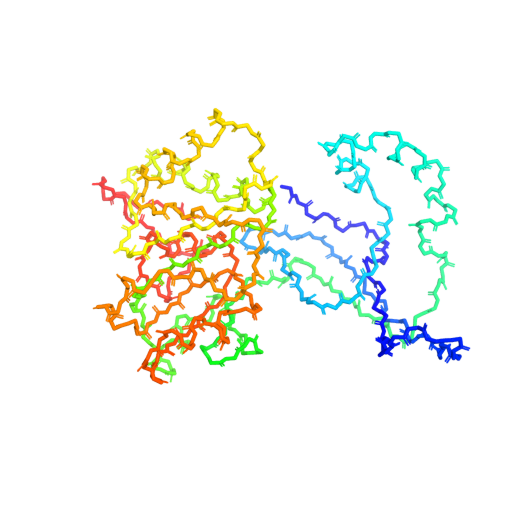 C CA . SER A 1 250 ? -0.850 -1.295 1.414 1.00 86.44 250 SER A CA 1
ATOM 1956 C C . SER A 1 250 ? -1.228 -0.043 2.220 1.00 86.44 250 SER A C 1
ATOM 1958 O O . SER A 1 250 ? -2.222 -0.069 2.947 1.00 86.44 250 SER A O 1
ATOM 1960 N N . PRO A 1 251 ? -0.488 1.075 2.111 1.00 87.56 251 PRO A N 1
ATOM 1961 C CA . PRO A 1 251 ? -0.759 2.279 2.905 1.00 87.56 251 PRO A CA 1
ATOM 1962 C C . PRO A 1 251 ? -2.168 2.844 2.721 1.00 87.56 251 PRO A C 1
ATOM 1964 O O . PRO A 1 251 ? -2.733 3.399 3.656 1.00 87.56 251 PRO A O 1
ATOM 1967 N N . GLU A 1 252 ? -2.761 2.678 1.546 1.00 88.62 252 GLU A N 1
ATOM 1968 C CA . GLU A 1 252 ? -4.123 3.101 1.251 1.00 88.62 252 GLU A CA 1
ATOM 1969 C C . GLU A 1 252 ? -5.143 2.262 2.021 1.00 88.62 252 GLU A C 1
ATOM 1971 O O . GLU A 1 252 ? -6.042 2.825 2.641 1.00 88.62 252 GLU A O 1
ATOM 1976 N N . ILE A 1 253 ? -4.974 0.936 2.032 1.00 90.50 253 ILE A N 1
ATOM 1977 C CA . ILE A 1 253 ? -5.844 0.020 2.780 1.00 90.50 253 ILE A CA 1
ATOM 1978 C C . ILE A 1 253 ? -5.719 0.292 4.273 1.00 90.50 253 ILE A C 1
ATOM 1980 O O . ILE A 1 253 ? -6.728 0.483 4.946 1.00 90.50 253 ILE A O 1
ATOM 1984 N N . VAL A 1 254 ? -4.485 0.386 4.772 1.00 90.50 254 VAL A N 1
ATOM 1985 C CA . VAL A 1 254 ? -4.205 0.665 6.183 1.00 90.50 254 VAL A CA 1
ATOM 1986 C C . VAL A 1 254 ? -4.833 1.994 6.613 1.00 90.50 254 VAL A C 1
ATOM 1988 O O . VAL A 1 254 ? -5.496 2.064 7.646 1.00 90.50 254 VAL A O 1
ATOM 1991 N N . MET A 1 255 ? -4.700 3.046 5.799 1.00 91.25 255 MET A N 1
ATOM 1992 C CA . MET A 1 255 ? -5.273 4.351 6.122 1.00 91.25 255 MET A CA 1
ATOM 1993 C C . MET A 1 255 ? -6.805 4.331 6.145 1.00 91.25 255 MET A C 1
ATOM 1995 O O . MET A 1 255 ? -7.410 4.929 7.031 1.00 91.25 255 MET A O 1
ATOM 1999 N N . VAL A 1 256 ? -7.449 3.647 5.198 1.00 92.06 256 VAL A N 1
ATOM 2000 C CA . VAL A 1 256 ? -8.915 3.541 5.185 1.00 92.06 256 VAL A CA 1
ATOM 2001 C C . VAL A 1 256 ? -9.418 2.697 6.353 1.00 92.06 256 VAL A C 1
ATOM 2003 O O . VAL A 1 256 ? -10.386 3.075 7.014 1.00 92.06 256 VAL A O 1
ATOM 2006 N N . MET A 1 257 ? -8.729 1.602 6.670 1.00 92.06 257 MET A N 1
ATOM 2007 C CA . MET A 1 257 ? -9.048 0.771 7.829 1.00 92.06 257 MET A CA 1
ATOM 2008 C C . MET A 1 257 ? -8.888 1.529 9.155 1.00 92.06 257 MET A C 1
ATOM 2010 O O . MET A 1 257 ? -9.641 1.254 10.085 1.00 92.06 257 MET A O 1
ATOM 2014 N N . ALA A 1 258 ? -8.023 2.548 9.237 1.00 91.38 258 ALA A N 1
ATOM 2015 C CA . ALA A 1 258 ? -7.927 3.424 10.413 1.00 91.38 258 ALA A CA 1
ATOM 2016 C C . ALA A 1 258 ? -9.208 4.241 10.664 1.00 91.38 258 ALA A C 1
ATOM 2018 O O . ALA A 1 258 ? -9.600 4.469 11.811 1.00 91.38 258 ALA A O 1
ATOM 2019 N N . PHE A 1 259 ? -9.895 4.653 9.595 1.00 92.06 259 PHE A N 1
ATOM 2020 C CA . PHE A 1 259 ? -11.205 5.304 9.686 1.00 92.06 259 PHE A CA 1
ATOM 2021 C C . PHE A 1 259 ? -12.332 4.306 9.987 1.00 92.06 259 PHE A C 1
ATOM 2023 O O . PHE A 1 259 ? -13.312 4.654 10.650 1.00 92.06 259 PHE A O 1
ATOM 2030 N N . ALA A 1 260 ? -12.207 3.060 9.526 1.00 92.44 260 ALA A N 1
ATOM 2031 C CA . ALA A 1 260 ? -13.194 2.012 9.775 1.00 92.44 260 ALA A CA 1
ATOM 2032 C C . ALA A 1 260 ? -13.120 1.437 11.202 1.00 92.44 260 ALA A C 1
ATOM 2034 O O . ALA A 1 260 ? -14.169 1.223 11.816 1.00 92.44 260 ALA A O 1
ATOM 2035 N N . GLY A 1 261 ? -11.904 1.224 11.719 1.00 91.06 261 GLY A N 1
ATOM 2036 C CA . GLY A 1 261 ? -11.606 0.596 13.012 1.00 91.06 261 GLY A CA 1
ATOM 2037 C C . GLY A 1 261 ? -11.717 -0.934 13.025 1.00 91.06 261 GLY A C 1
ATOM 2038 O O . GLY A 1 261 ? -11.641 -1.531 14.095 1.00 91.06 261 GLY A O 1
ATOM 2039 N N . LYS A 1 262 ? -11.923 -1.570 11.864 1.00 92.56 262 LYS A N 1
ATOM 2040 C CA . LYS A 1 262 ? -12.195 -3.010 11.746 1.00 92.56 262 LYS A CA 1
ATOM 2041 C C . LYS A 1 262 ? -11.314 -3.682 10.705 1.00 92.56 262 LYS A C 1
ATOM 2043 O O . LYS A 1 262 ? -11.131 -3.132 9.619 1.00 92.56 262 LYS A O 1
ATOM 2048 N N . LEU A 1 263 ? -10.838 -4.884 11.017 1.00 92.56 263 LEU A N 1
ATOM 2049 C CA . LEU A 1 263 ? -10.052 -5.718 10.114 1.00 92.56 263 LEU A CA 1
ATOM 2050 C C . LEU A 1 263 ? -10.918 -6.292 8.988 1.00 92.56 263 LEU A C 1
ATOM 2052 O O . LEU A 1 263 ? -10.487 -6.311 7.843 1.00 92.56 263 LEU A O 1
ATOM 2056 N N . SER A 1 264 ? -12.155 -6.693 9.278 1.00 94.00 264 SER A N 1
ATOM 2057 C CA . SER A 1 264 ? -13.101 -7.224 8.287 1.00 94.00 264 SER A CA 1
ATOM 2058 C C . SER A 1 264 ? -13.635 -6.185 7.292 1.00 94.00 264 SER A C 1
ATOM 2060 O O . SER A 1 264 ? -14.352 -6.555 6.360 1.00 94.00 264 SER A O 1
ATOM 2062 N N . PHE A 1 265 ? -13.304 -4.900 7.467 1.00 93.19 265 PHE A N 1
ATOM 2063 C CA . PHE A 1 265 ? -13.745 -3.827 6.578 1.00 93.19 265 PHE A CA 1
ATOM 2064 C C . PHE A 1 265 ? -13.112 -3.960 5.191 1.00 93.19 265 PHE A C 1
ATOM 2066 O O . PHE A 1 265 ? -11.894 -4.055 5.056 1.00 93.19 265 PHE A O 1
ATOM 2073 N N . ASN A 1 266 ? -13.920 -3.885 4.139 1.00 91.31 266 ASN A N 1
ATOM 2074 C CA . ASN A 1 266 ? -13.450 -3.942 2.763 1.00 91.31 266 ASN A CA 1
ATOM 2075 C C . ASN A 1 266 ? -13.634 -2.590 2.044 1.00 91.31 266 ASN A C 1
ATOM 2077 O O . ASN A 1 266 ? -14.739 -2.296 1.586 1.00 91.31 266 ASN A O 1
ATOM 2081 N N . PRO A 1 267 ? -12.554 -1.808 1.828 1.00 88.00 267 PRO A N 1
ATOM 2082 C CA . PRO A 1 267 ? -12.582 -0.552 1.068 1.00 88.00 267 PRO A CA 1
ATOM 2083 C C . PRO A 1 267 ? -13.083 -0.642 -0.382 1.00 88.00 267 PRO A C 1
ATOM 2085 O O . PRO A 1 267 ? -13.188 0.377 -1.049 1.00 88.00 267 PRO A O 1
ATOM 2088 N N . ALA A 1 268 ? -13.320 -1.826 -0.944 1.00 84.62 268 ALA A N 1
ATOM 2089 C CA . ALA A 1 268 ? -13.908 -1.952 -2.277 1.00 84.62 268 ALA A CA 1
ATOM 2090 C C . ALA A 1 268 ? -15.447 -2.013 -2.256 1.00 84.62 268 ALA A C 1
ATOM 2092 O O . ALA A 1 268 ? -16.078 -1.819 -3.297 1.00 84.62 268 ALA A O 1
ATOM 2093 N N . HIS A 1 269 ? -16.053 -2.318 -1.106 1.00 85.94 269 HIS A N 1
ATOM 2094 C CA . HIS A 1 269 ? -17.481 -2.639 -1.007 1.00 85.94 269 HIS A CA 1
ATOM 2095 C C . HIS A 1 269 ? -18.184 -1.929 0.150 1.00 85.94 269 HIS A C 1
ATOM 2097 O O . HIS A 1 269 ? -19.340 -1.523 0.012 1.00 85.94 269 HIS A O 1
ATOM 2103 N N . ASP A 1 270 ? -17.490 -1.756 1.269 1.00 88.62 270 ASP A N 1
ATOM 2104 C CA . ASP A 1 270 ? -18.051 -1.191 2.482 1.00 88.62 270 ASP A CA 1
ATOM 2105 C C . ASP A 1 270 ? -17.962 0.335 2.474 1.00 88.62 270 ASP A C 1
ATOM 2107 O O . ASP A 1 270 ? -17.131 0.947 1.805 1.00 88.62 270 ASP A O 1
ATOM 2111 N N . ARG A 1 271 ? -18.834 0.978 3.250 1.00 86.69 271 ARG A N 1
ATOM 2112 C CA . ARG A 1 271 ? -18.889 2.438 3.359 1.00 86.69 271 ARG A CA 1
ATOM 2113 C C . ARG A 1 271 ? -18.567 2.881 4.772 1.00 86.69 271 ARG A C 1
ATOM 2115 O O . ARG A 1 271 ? -18.967 2.238 5.740 1.00 86.69 271 ARG A O 1
ATOM 2122 N N . ILE A 1 272 ? -17.887 4.017 4.883 1.00 85.00 272 ILE A N 1
ATOM 2123 C CA . ILE A 1 272 ? -17.613 4.652 6.173 1.00 85.00 272 ILE A CA 1
ATOM 2124 C C . ILE A 1 272 ? -18.677 5.711 6.407 1.00 85.00 272 ILE A C 1
ATOM 2126 O O . ILE A 1 272 ? -18.931 6.541 5.542 1.00 85.00 272 ILE A O 1
ATOM 2130 N N . VAL A 1 273 ? -19.312 5.684 7.570 1.00 77.06 273 VAL A N 1
ATOM 2131 C CA . VAL A 1 273 ? -20.315 6.685 7.928 1.00 77.06 273 VAL A CA 1
ATOM 2132 C C . VAL A 1 273 ? -19.602 7.959 8.388 1.00 77.06 273 VAL A C 1
ATOM 2134 O O . VAL A 1 273 ? -18.755 7.905 9.284 1.00 77.06 273 VAL A O 1
ATOM 2137 N N . GLY A 1 274 ? -19.905 9.081 7.730 1.00 69.81 274 GLY A N 1
ATOM 2138 C CA . GLY A 1 274 ? -19.415 10.409 8.095 1.00 69.81 274 GLY A CA 1
ATOM 2139 C C . GLY A 1 274 ? -20.078 10.970 9.356 1.00 69.81 274 GLY A C 1
ATOM 2140 O O . GLY A 1 274 ? -20.989 10.372 9.924 1.00 69.81 274 GLY A O 1
ATOM 2141 N N . ARG A 1 275 ? -19.643 12.160 9.793 1.00 65.75 275 ARG A N 1
ATOM 2142 C CA . ARG A 1 275 ? -20.299 12.894 10.899 1.00 65.75 275 ARG A CA 1
ATOM 2143 C C . ARG A 1 275 ? -21.747 13.281 10.596 1.00 65.75 275 ARG A C 1
ATOM 2145 O O . ARG A 1 275 ? -22.515 13.514 11.517 1.00 65.75 275 ARG A O 1
ATOM 2152 N N . ASP A 1 276 ? -22.080 13.396 9.321 1.00 62.97 276 ASP A N 1
ATOM 2153 C CA . ASP A 1 276 ? -23.404 13.703 8.788 1.00 62.97 276 ASP A CA 1
ATOM 2154 C C . ASP A 1 276 ? -24.287 12.455 8.624 1.00 62.97 276 ASP A C 1
ATOM 2156 O O . ASP A 1 276 ? -25.339 12.532 8.000 1.00 62.97 276 ASP A O 1
ATOM 2160 N N . GLU A 1 277 ? -23.850 11.302 9.144 1.00 62.62 277 GLU A N 1
ATOM 2161 C CA . GLU A 1 277 ? -24.473 9.987 8.945 1.00 62.62 277 GLU A CA 1
ATOM 2162 C C . GLU A 1 277 ? -24.570 9.556 7.470 1.00 62.62 277 GLU A C 1
ATOM 2164 O O . GLU A 1 277 ? -25.174 8.531 7.145 1.00 62.62 277 GLU A O 1
ATOM 2169 N N . VAL A 1 278 ? -23.917 10.284 6.557 1.00 61.62 278 VAL A N 1
ATOM 2170 C CA . VAL A 1 278 ? -23.911 9.949 5.136 1.00 61.62 278 VAL A CA 1
ATOM 2171 C C . VAL A 1 278 ? -22.851 8.876 4.886 1.00 61.62 278 VAL A C 1
ATOM 2173 O O . VAL A 1 278 ? -21.685 9.045 5.261 1.00 61.62 278 VAL A O 1
ATOM 2176 N N . PRO A 1 279 ? -23.211 7.759 4.227 1.00 60.25 279 PRO A N 1
ATOM 2177 C CA . PRO A 1 279 ? -22.241 6.764 3.809 1.00 60.25 279 PRO A CA 1
ATOM 2178 C C . PRO A 1 279 ? -21.280 7.355 2.779 1.00 60.25 279 PRO A C 1
ATOM 2180 O O . PRO A 1 279 ? -21.669 7.743 1.676 1.00 60.25 279 PRO A O 1
ATOM 2183 N N . ILE A 1 280 ? -20.004 7.373 3.124 1.00 59.97 280 ILE A N 1
ATOM 2184 C CA . ILE A 1 280 ? -18.932 7.834 2.263 1.00 59.97 280 ILE A CA 1
ATOM 2185 C C . ILE A 1 280 ? -18.460 6.635 1.439 1.00 59.97 280 ILE A C 1
ATOM 2187 O O . ILE A 1 280 ? -17.986 5.657 2.028 1.00 59.97 280 ILE A O 1
ATOM 2191 N N . PRO A 1 281 ? -18.591 6.676 0.098 1.00 55.06 281 PRO A N 1
ATOM 2192 C CA . PRO A 1 281 ? -18.001 5.650 -0.741 1.00 55.06 281 PRO A CA 1
ATOM 2193 C C . PRO A 1 281 ? -16.483 5.699 -0.570 1.00 55.06 281 PRO A C 1
ATOM 2195 O O . PRO A 1 281 ? -15.871 6.774 -0.650 1.00 55.06 281 PRO A O 1
ATOM 2198 N N . SER A 1 282 ? -15.936 4.527 -0.274 1.00 52.31 282 SER A N 1
ATOM 2199 C CA . SER A 1 282 ? -14.514 4.212 -0.238 1.00 52.31 282 SER A CA 1
ATOM 2200 C C . SER A 1 282 ? -13.883 4.365 -1.617 1.00 52.31 282 SER A C 1
ATOM 2202 O O . SER A 1 282 ? -14.427 3.773 -2.578 1.00 52.31 282 SER A O 1
#

Sequence (282 aa):
MSLQATDNIIGTFLSTEAKEATNESILPPKIIGVRLHGQLSGWTTPKGNNISALFPFTDQTFNYLCTTGQRSLAYAASAIADVYLQPDQGAIYDNLIEVQLNDIQPYIHGPFTASRLTRLNKLKDTVLDEEWPDELSAISISITDKNMLSRVIRIAKQARQRGLQVKIPFRMFINDRIISNNGDRALLVYLFESVGAQIVSQPSKMDGHGVSKDVNDFKWISVLATSCANVFDEELRYMDNPNSHAFVASPEIVMVMAFAGKLSFNPAHDRIVGRDEVPIPS

InterPro domains:
  IPR001030 Aconitase/3-isopropylmalate dehydratase large subunit, alpha/beta/alpha domain [PF00330] (52-261)
  IPR015931 Aconitase/3-isopropylmalate dehydratase large subunit, alpha/beta/alpha, subdomain 1/3 [G3DSA:3.30.499.10] (102-275)
  IPR036008 Aconitase, iron-sulfur domain [SSF53732] (26-272)
  IPR050926 Aconitase/IPM Isomerase [PTHR43160] (52-276)

Organism: NCBI:txid1195481

Foldseek 3Di:
DKDAFDQAFFKWFFDFPDDDDDPDDGDDTATETEHEHGIADDPDDDDDDPTDIAGADDVVNLVVCVVVVNNVVSVVCVVCRVPPRGDDDPDDGPHYHYYYNVPDAFWKAKFQANVRTDGLVCQLVCCVVVVADFFFQEEEEEDPAPVLVVLLLVVLVVCLVLQFAFPHAAEYEYEVVRPVDPVVVVVSCVSQVSRPYHYDYDPPDPPPDDDPPPPPPRLGAEYEYADRPPCNPPVCVVNPDPNHTYMHTHSNVRSVCRRVSTRSDRLQPAFRQTPVRDTHRD